Protein AF-A0AAD5VME9-F1 (afdb_monomer)

Structure (mmCIF, N/CA/C/O backbone):
data_AF-A0AAD5VME9-F1
#
_entry.id   AF-A0AAD5VME9-F1
#
loop_
_atom_site.group_PDB
_atom_site.id
_atom_site.type_symbol
_atom_site.label_atom_id
_atom_site.label_alt_id
_atom_site.label_comp_id
_atom_site.label_asym_id
_atom_site.label_entity_id
_atom_site.label_seq_id
_atom_site.pdbx_PDB_ins_code
_atom_site.Cartn_x
_atom_site.Cartn_y
_atom_site.Cartn_z
_atom_site.occupancy
_atom_site.B_iso_or_equiv
_atom_site.auth_seq_id
_atom_site.auth_comp_id
_atom_site.auth_asym_id
_atom_site.auth_atom_id
_atom_site.pdbx_PDB_model_num
ATOM 1 N N . MET A 1 1 ? 24.615 -20.000 -23.754 1.00 46.75 1 MET A N 1
ATOM 2 C CA . MET A 1 1 ? 23.635 -19.760 -22.672 1.00 46.75 1 MET A CA 1
ATOM 3 C C . MET A 1 1 ? 22.395 -18.954 -23.113 1.00 46.75 1 MET A C 1
ATOM 5 O O . MET A 1 1 ? 21.563 -18.681 -22.268 1.00 46.75 1 MET A O 1
ATOM 9 N N . SER A 1 2 ? 22.181 -18.646 -24.407 1.00 51.25 2 SER A N 1
ATOM 10 C CA . SER A 1 2 ? 21.002 -17.877 -24.880 1.00 51.25 2 SER A CA 1
ATOM 11 C C . SER A 1 2 ? 19.703 -18.687 -25.050 1.00 51.25 2 SER A C 1
ATOM 13 O O . SER A 1 2 ? 18.617 -18.125 -24.981 1.00 51.25 2 SER A O 1
ATOM 15 N N . VAL A 1 3 ? 19.796 -20.011 -25.222 1.00 52.59 3 VAL A N 1
ATOM 16 C CA . VAL A 1 3 ? 18.664 -20.877 -25.622 1.00 52.59 3 VAL A CA 1
ATOM 17 C C . VAL A 1 3 ? 17.510 -20.893 -24.605 1.00 52.59 3 VAL A C 1
ATOM 19 O O . VAL A 1 3 ? 16.360 -21.100 -24.980 1.00 52.59 3 VAL A O 1
ATOM 22 N N . ASN A 1 4 ? 17.787 -20.644 -23.321 1.00 60.62 4 ASN A N 1
ATOM 23 C CA . ASN A 1 4 ? 16.765 -20.685 -22.269 1.00 60.62 4 ASN A CA 1
ATOM 24 C C . ASN A 1 4 ? 15.880 -19.415 -22.246 1.00 60.62 4 ASN A C 1
ATOM 26 O O . ASN A 1 4 ? 14.717 -19.474 -21.858 1.00 60.62 4 ASN A O 1
ATOM 30 N N . PHE A 1 5 ? 16.395 -18.276 -22.725 1.00 67.06 5 PHE A N 1
ATOM 31 C CA . PHE A 1 5 ? 15.695 -16.983 -22.684 1.00 67.06 5 PHE A CA 1
ATOM 32 C C . PHE A 1 5 ? 14.798 -16.742 -23.881 1.00 67.06 5 PHE A C 1
ATOM 34 O O . PHE A 1 5 ? 13.662 -16.301 -23.713 1.00 67.06 5 PHE A O 1
ATOM 41 N N . ASP A 1 6 ? 15.268 -17.115 -25.069 1.00 66.50 6 ASP A N 1
ATOM 42 C CA . ASP A 1 6 ? 14.426 -17.117 -26.263 1.00 66.50 6 ASP A CA 1
ATOM 43 C C . ASP A 1 6 ? 13.200 -18.017 -26.034 1.00 66.50 6 ASP A C 1
ATOM 45 O O . ASP A 1 6 ? 12.090 -17.670 -26.431 1.00 66.50 6 ASP A O 1
ATOM 49 N N . CYS A 1 7 ? 13.378 -19.123 -25.295 1.00 71.25 7 CYS A N 1
ATOM 50 C CA . CYS A 1 7 ? 12.287 -19.988 -24.856 1.00 71.25 7 CYS A CA 1
ATOM 51 C C . CYS A 1 7 ? 11.318 -19.267 -23.905 1.00 71.25 7 CYS A C 1
ATOM 53 O O . CYS A 1 7 ? 10.114 -19.331 -24.131 1.00 71.25 7 CYS A O 1
ATOM 55 N N . MET A 1 8 ? 11.798 -18.542 -22.884 1.00 77.19 8 MET A N 1
ATOM 56 C CA . MET A 1 8 ? 10.906 -17.783 -21.994 1.00 77.19 8 MET A CA 1
ATOM 57 C C . MET A 1 8 ? 10.113 -16.705 -22.735 1.00 77.19 8 MET A C 1
ATOM 59 O O . MET A 1 8 ? 8.895 -16.675 -22.595 1.00 77.19 8 MET A O 1
ATOM 63 N N . ASN A 1 9 ? 10.757 -15.869 -23.555 1.00 77.25 9 ASN A N 1
ATOM 64 C CA . ASN A 1 9 ? 10.059 -14.832 -24.326 1.00 77.25 9 ASN A CA 1
ATOM 65 C C . ASN A 1 9 ? 8.998 -15.448 -25.244 1.00 77.25 9 ASN A C 1
ATOM 67 O O . ASN A 1 9 ? 7.857 -14.991 -25.305 1.00 77.25 9 ASN A O 1
ATOM 71 N N . PHE A 1 10 ? 9.349 -16.553 -25.899 1.00 80.44 10 PHE A N 1
ATOM 72 C CA . PHE A 1 10 ? 8.443 -17.292 -26.763 1.00 80.44 10 PHE A CA 1
ATOM 73 C C . PHE A 1 10 ? 7.275 -17.948 -26.015 1.00 80.44 10 PHE A C 1
ATOM 75 O O . PHE A 1 10 ? 6.145 -17.935 -26.506 1.00 80.44 10 PHE A O 1
ATOM 82 N N . VAL A 1 11 ? 7.532 -18.531 -24.842 1.00 83.44 11 VAL A N 1
ATOM 83 C CA . VAL A 1 11 ? 6.505 -19.156 -24.004 1.00 83.44 11 VAL A CA 1
ATOM 84 C C . VAL A 1 11 ? 5.571 -18.084 -23.464 1.00 83.44 11 VAL A C 1
ATOM 86 O O . VAL A 1 11 ? 4.369 -18.189 -23.686 1.00 83.44 11 VAL A O 1
ATOM 89 N N . VAL A 1 12 ? 6.102 -17.034 -22.832 1.00 85.31 12 VAL A N 1
ATOM 90 C CA . VAL A 1 12 ? 5.312 -15.946 -22.237 1.00 85.31 12 VAL A CA 1
ATOM 91 C C . VAL A 1 12 ? 4.417 -15.291 -23.285 1.00 85.31 12 VAL A C 1
ATOM 93 O O . VAL A 1 12 ? 3.226 -15.140 -23.031 1.00 85.31 12 VAL A O 1
ATOM 96 N N . ALA A 1 13 ? 4.924 -15.015 -24.492 1.00 84.88 13 ALA A N 1
ATOM 97 C CA . ALA A 1 13 ? 4.133 -14.431 -25.579 1.00 84.88 13 ALA A CA 1
ATOM 98 C C . ALA A 1 13 ? 2.907 -15.276 -25.989 1.00 84.88 13 ALA A C 1
ATOM 100 O O . ALA A 1 13 ? 1.972 -14.768 -26.610 1.00 84.88 13 ALA A O 1
ATOM 101 N N . ARG A 1 14 ? 2.885 -16.572 -25.652 1.00 89.06 14 ARG A N 1
ATOM 102 C CA . ARG A 1 14 ? 1.770 -17.491 -25.935 1.00 89.06 14 ARG A CA 1
ATOM 103 C C . ARG A 1 14 ? 0.805 -17.659 -24.770 1.00 89.06 14 ARG A C 1
ATOM 105 O O . ARG A 1 14 ? -0.272 -18.220 -24.962 1.00 89.06 14 ARG A O 1
ATOM 112 N N . LEU A 1 15 ? 1.143 -17.164 -23.583 1.00 89.19 15 LEU A N 1
ATOM 113 C CA . LEU A 1 15 ? 0.302 -17.251 -22.393 1.00 89.19 15 LEU A CA 1
ATOM 114 C C . LEU A 1 15 ? -0.758 -16.136 -22.384 1.00 89.19 15 LEU A C 1
ATOM 116 O O . LEU A 1 15 ? -0.840 -15.352 -21.449 1.00 89.19 15 LEU A O 1
ATOM 120 N N . GLN A 1 16 ? -1.609 -16.068 -23.413 1.00 89.19 16 GLN A N 1
ATOM 121 C CA . GLN A 1 16 ? -2.589 -14.977 -23.592 1.00 89.19 16 GLN A CA 1
ATOM 122 C C . GLN A 1 16 ? -3.593 -14.825 -22.434 1.00 89.19 16 GLN A C 1
ATOM 124 O O . GLN A 1 16 ? -4.151 -13.746 -22.231 1.00 89.19 16 GLN A O 1
ATOM 129 N N . ASN A 1 17 ? -3.801 -15.893 -21.661 1.00 92.94 17 ASN A N 1
ATOM 130 C CA . ASN A 1 17 ? -4.707 -15.926 -20.511 1.00 92.94 17 ASN A CA 1
ATOM 131 C C . ASN A 1 17 ? -3.989 -15.717 -19.168 1.00 92.94 17 ASN A C 1
ATOM 133 O O . ASN A 1 17 ? -4.622 -15.854 -18.123 1.00 92.94 17 ASN A O 1
ATOM 137 N N . ILE A 1 18 ? -2.678 -15.440 -19.161 1.00 94.19 18 ILE A N 1
ATOM 138 C CA . ILE A 1 18 ? -1.959 -15.215 -17.907 1.00 94.19 18 ILE A CA 1
ATOM 139 C C . ILE A 1 18 ? -2.430 -13.906 -17.276 1.00 94.19 18 ILE A C 1
ATOM 141 O O . ILE A 1 18 ? -2.379 -12.842 -17.890 1.00 94.19 18 ILE A O 1
ATOM 145 N N . SER A 1 19 ? -2.919 -14.005 -16.044 1.00 94.94 19 SER A N 1
ATOM 146 C CA . SER A 1 19 ? -3.410 -12.860 -15.281 1.00 94.94 19 SER A CA 1
ATOM 147 C C . SER A 1 19 ? -2.419 -12.356 -14.249 1.00 94.94 19 SER A C 1
ATOM 149 O O . SER A 1 19 ? -2.542 -11.220 -13.801 1.00 94.94 19 SER A O 1
ATOM 151 N N . THR A 1 20 ? -1.447 -13.185 -13.880 1.00 96.25 2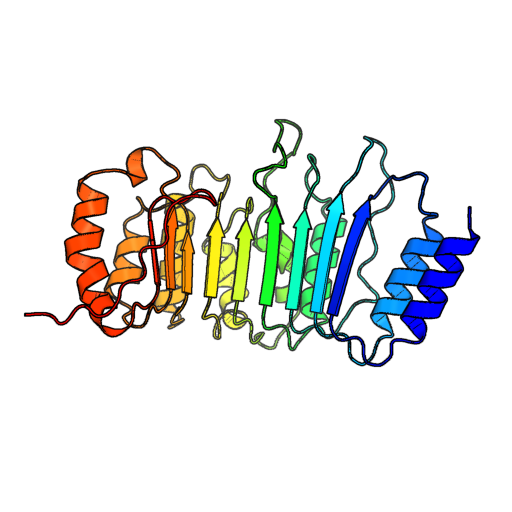0 THR A N 1
ATOM 152 C CA . THR A 1 20 ? -0.513 -12.916 -12.791 1.00 96.25 20 THR A CA 1
ATOM 153 C C . THR A 1 20 ? 0.888 -13.304 -13.220 1.00 96.25 20 THR A C 1
ATOM 155 O O . THR A 1 20 ? 1.115 -14.432 -13.657 1.00 96.25 20 THR A O 1
ATOM 158 N N . ILE A 1 21 ? 1.829 -12.380 -13.061 1.00 94.19 21 ILE A N 1
ATOM 159 C CA . ILE A 1 21 ? 3.255 -12.636 -13.233 1.00 94.19 21 ILE A CA 1
ATOM 160 C C . ILE A 1 21 ? 3.954 -12.349 -11.918 1.00 94.19 21 ILE A C 1
ATOM 162 O O . ILE A 1 21 ? 3.814 -11.264 -11.359 1.00 94.19 21 ILE A O 1
ATOM 166 N N . THR A 1 22 ? 4.742 -13.318 -11.464 1.00 94.25 22 THR A N 1
ATOM 167 C CA . THR A 1 22 ? 5.682 -13.135 -10.364 1.00 94.25 22 THR A CA 1
ATOM 168 C C . THR A 1 22 ? 7.090 -13.273 -10.907 1.00 94.25 22 THR A C 1
ATOM 170 O O . THR A 1 22 ? 7.462 -14.335 -11.408 1.00 94.25 22 THR A O 1
ATOM 173 N N . TRP A 1 23 ? 7.863 -12.195 -10.824 1.00 90.38 23 TRP A N 1
ATOM 174 C CA . TRP A 1 23 ? 9.200 -12.120 -11.385 1.00 90.38 23 TRP A CA 1
ATOM 175 C C . TRP A 1 23 ? 10.221 -11.688 -10.339 1.00 90.38 23 TRP A C 1
ATOM 177 O O . TRP A 1 23 ? 10.183 -10.575 -9.817 1.00 90.38 23 TRP A O 1
ATOM 187 N N . TYR A 1 24 ? 11.164 -12.585 -10.069 1.00 87.50 24 TYR A N 1
ATOM 188 C CA . TYR A 1 24 ? 12.343 -12.321 -9.257 1.00 87.50 24 TYR A CA 1
ATOM 189 C C . TYR A 1 24 ? 13.494 -11.968 -10.198 1.00 87.50 24 TYR A C 1
ATOM 191 O O . TYR A 1 24 ? 14.033 -12.842 -10.879 1.00 87.50 24 TYR A O 1
ATOM 199 N N . HIS A 1 25 ? 13.838 -10.685 -10.279 1.00 83.38 25 HIS A N 1
ATOM 200 C CA . HIS A 1 25 ? 14.864 -10.180 -11.184 1.00 83.38 25 HIS A CA 1
ATOM 201 C C . HIS A 1 25 ? 16.129 -9.762 -10.429 1.00 83.38 25 HIS A C 1
ATOM 203 O O . HIS A 1 25 ? 16.066 -9.129 -9.374 1.00 83.38 25 HIS A O 1
ATOM 209 N N . MET A 1 26 ? 17.287 -10.092 -11.007 1.00 78.81 26 MET A N 1
ATOM 210 C CA . MET A 1 26 ? 18.599 -9.686 -10.511 1.00 78.81 26 MET A CA 1
ATOM 211 C C . MET A 1 26 ? 19.252 -8.719 -11.503 1.00 78.81 26 MET A C 1
ATOM 213 O O . MET A 1 26 ? 19.599 -9.129 -12.609 1.00 78.81 26 MET A O 1
ATOM 217 N N . PHE A 1 27 ? 19.478 -7.465 -11.099 1.00 66.44 27 PHE A N 1
ATOM 218 C CA . PHE A 1 27 ? 19.975 -6.393 -11.979 1.00 66.44 27 PHE A CA 1
ATOM 219 C C . PHE A 1 27 ? 21.369 -6.640 -12.579 1.00 66.44 27 PHE A C 1
ATOM 221 O O . PHE A 1 27 ? 21.767 -5.926 -13.489 1.00 66.44 27 PHE A O 1
ATOM 228 N N . ALA A 1 28 ? 22.145 -7.595 -12.063 1.00 61.09 28 ALA A N 1
ATOM 229 C CA . ALA A 1 28 ? 23.536 -7.802 -12.473 1.00 61.09 28 ALA A CA 1
ATOM 230 C C . ALA A 1 28 ? 23.960 -9.275 -12.517 1.00 61.09 28 ALA A C 1
ATOM 232 O O . ALA A 1 28 ? 25.148 -9.574 -12.413 1.00 61.09 28 ALA A O 1
ATOM 233 N N . SER A 1 29 ? 23.024 -10.220 -12.635 1.00 57.03 29 SER A N 1
ATOM 234 C CA . SER A 1 29 ? 23.452 -11.603 -12.844 1.00 57.03 29 SER A CA 1
ATOM 235 C C . SER A 1 29 ? 24.007 -11.748 -14.260 1.00 57.03 29 SER A C 1
ATOM 237 O O . SER A 1 29 ? 23.337 -11.392 -15.231 1.00 57.03 29 SER A O 1
ATOM 239 N N . TYR A 1 30 ? 25.187 -12.360 -14.379 1.00 57.78 30 TYR A N 1
ATOM 240 C CA . TYR A 1 30 ? 25.761 -12.823 -15.651 1.00 57.78 30 TYR A CA 1
ATOM 241 C C . TYR A 1 30 ? 24.814 -13.748 -16.444 1.00 57.78 30 TYR A C 1
ATOM 243 O O . TYR A 1 30 ? 25.056 -14.035 -17.615 1.00 57.78 30 TYR A O 1
ATOM 251 N N . ASP A 1 31 ? 23.727 -14.180 -15.806 1.00 58.16 31 ASP A N 1
ATOM 252 C CA . ASP A 1 31 ? 22.689 -15.038 -16.350 1.00 58.16 31 ASP A CA 1
ATOM 253 C C . ASP A 1 31 ? 21.726 -14.330 -17.327 1.00 58.16 31 ASP A C 1
ATOM 255 O O . ASP A 1 31 ? 21.081 -15.034 -18.099 1.00 58.16 31 ASP A O 1
ATOM 259 N N . TYR A 1 32 ? 21.631 -12.984 -17.369 1.00 68.25 32 TYR A N 1
ATOM 260 C CA . TYR A 1 32 ? 20.649 -12.269 -18.216 1.00 68.25 32 TYR A CA 1
ATOM 261 C C . TYR A 1 32 ? 21.278 -11.214 -19.149 1.00 68.25 32 TYR A C 1
ATOM 263 O O . TYR A 1 32 ? 21.765 -10.184 -18.680 1.00 68.25 32 TYR A O 1
ATOM 271 N N . PRO A 1 33 ? 21.208 -11.380 -20.485 1.00 76.19 33 PRO A N 1
ATOM 272 C CA . PRO A 1 33 ? 21.514 -10.295 -21.416 1.00 76.19 33 PRO A CA 1
ATOM 273 C C . PRO A 1 33 ? 20.489 -9.150 -21.270 1.00 76.19 33 PRO A C 1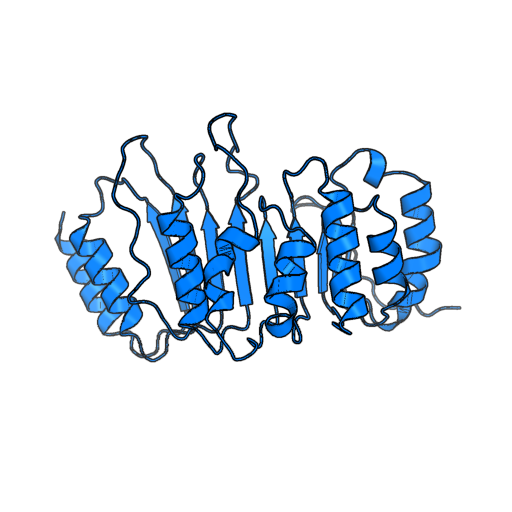
ATOM 275 O O . PRO A 1 33 ? 19.291 -9.434 -21.317 1.00 76.19 33 PRO A O 1
ATOM 278 N N . PRO A 1 34 ? 20.902 -7.867 -21.183 1.00 78.25 34 PRO A N 1
ATOM 279 C CA . PRO A 1 34 ? 19.977 -6.734 -21.023 1.00 78.25 34 PRO A CA 1
ATOM 280 C C . PRO A 1 34 ? 18.851 -6.700 -22.063 1.00 78.25 34 PRO A C 1
ATOM 282 O O . PRO A 1 34 ? 17.689 -6.522 -21.721 1.00 78.25 34 PRO A O 1
ATOM 285 N N . LYS A 1 35 ? 19.173 -7.004 -23.326 1.00 81.50 35 LYS A N 1
ATOM 286 C CA . LYS A 1 35 ? 18.180 -7.076 -24.404 1.00 81.50 35 LYS A CA 1
ATOM 287 C C . LYS A 1 35 ? 17.089 -8.123 -24.145 1.00 81.50 35 LYS A C 1
ATOM 289 O O . LYS A 1 35 ? 15.930 -7.875 -24.435 1.00 81.50 35 LYS A O 1
ATOM 294 N N . SER A 1 36 ? 17.440 -9.282 -23.584 1.00 82.00 36 SER A N 1
ATOM 295 C CA . SER A 1 36 ? 16.457 -10.325 -23.266 1.00 82.00 36 SER A CA 1
ATOM 296 C C . SER A 1 36 ? 15.509 -9.891 -22.149 1.00 82.00 36 SER A C 1
ATOM 298 O O . SER A 1 36 ? 14.343 -10.271 -22.169 1.00 82.00 36 SER A O 1
ATOM 300 N N . VAL A 1 37 ? 16.003 -9.092 -21.198 1.00 84.00 37 VAL A N 1
ATOM 301 C CA . VAL A 1 37 ? 15.194 -8.481 -20.134 1.00 84.00 37 VAL A CA 1
ATOM 302 C C . VAL A 1 37 ? 14.224 -7.466 -20.737 1.00 84.00 37 VAL A C 1
ATOM 304 O O . VAL A 1 37 ? 13.032 -7.532 -20.450 1.00 84.00 37 VAL A O 1
ATOM 307 N N . ASP A 1 38 ? 14.704 -6.591 -21.623 1.00 85.56 38 ASP A N 1
ATOM 308 C CA . ASP A 1 38 ? 13.855 -5.620 -22.320 1.00 85.56 38 ASP A CA 1
ATOM 309 C C . ASP A 1 38 ? 12.776 -6.316 -23.165 1.00 85.56 38 ASP A C 1
ATOM 311 O O . ASP A 1 38 ? 11.598 -5.983 -23.051 1.00 85.56 38 ASP A O 1
ATOM 315 N N . ASP A 1 39 ? 13.145 -7.331 -23.953 1.00 87.38 39 ASP A N 1
ATOM 316 C CA . ASP A 1 39 ? 12.207 -8.115 -24.768 1.00 87.38 39 ASP A CA 1
ATOM 317 C C . ASP A 1 39 ? 11.140 -8.810 -23.894 1.00 87.38 39 ASP A C 1
ATOM 319 O O . ASP A 1 39 ? 9.962 -8.880 -24.267 1.00 87.38 39 ASP A O 1
ATOM 323 N N . LEU A 1 40 ? 11.519 -9.285 -22.703 1.00 88.69 40 LEU A N 1
ATOM 324 C CA . LEU A 1 40 ? 10.595 -9.907 -21.753 1.00 88.69 40 LEU A CA 1
ATOM 325 C C . LEU A 1 40 ? 9.605 -8.888 -21.175 1.00 88.69 40 LEU A C 1
ATOM 327 O O . LEU A 1 40 ? 8.402 -9.143 -21.154 1.00 88.69 40 LEU A O 1
ATOM 331 N N . VAL A 1 41 ? 10.087 -7.713 -20.761 1.00 90.19 41 VAL A N 1
ATOM 332 C CA . VAL A 1 41 ? 9.239 -6.606 -20.288 1.00 90.19 41 VAL A CA 1
ATOM 333 C C . VAL A 1 41 ? 8.269 -6.165 -21.383 1.00 90.19 41 VAL A C 1
ATOM 335 O O . VAL A 1 41 ? 7.082 -5.974 -21.112 1.00 90.19 41 VAL A O 1
ATOM 338 N N . GLN A 1 42 ? 8.746 -6.021 -22.623 1.00 91.44 42 GLN A N 1
ATOM 339 C CA . GLN A 1 42 ? 7.889 -5.705 -23.769 1.00 91.44 42 GLN A CA 1
ATOM 340 C C . GLN A 1 42 ? 6.804 -6.767 -23.935 1.00 91.44 42 GLN A C 1
ATOM 342 O O . GLN A 1 42 ? 5.631 -6.436 -24.088 1.00 91.44 42 GLN A O 1
ATOM 347 N N . THR A 1 43 ? 7.172 -8.044 -23.818 1.00 91.62 43 THR A N 1
ATOM 348 C CA . THR A 1 43 ? 6.215 -9.151 -23.874 1.00 91.62 43 THR A CA 1
ATOM 349 C C . THR A 1 43 ? 5.173 -9.044 -22.761 1.00 91.62 43 THR A C 1
ATOM 351 O O . THR A 1 43 ? 3.991 -9.222 -23.040 1.00 91.62 43 THR A O 1
ATOM 354 N N . PHE A 1 44 ? 5.559 -8.682 -21.531 1.00 92.75 44 PHE A N 1
ATOM 355 C CA . PHE A 1 44 ? 4.603 -8.454 -20.442 1.00 92.75 44 PHE A CA 1
ATOM 356 C C . PHE A 1 44 ? 3.598 -7.348 -20.768 1.00 92.75 44 PHE A C 1
ATOM 358 O O . PHE A 1 44 ? 2.408 -7.511 -20.509 1.00 92.75 44 PHE A O 1
ATOM 365 N N . GLY A 1 45 ? 4.059 -6.259 -21.386 1.00 91.75 45 GLY A N 1
ATOM 366 C CA . GLY A 1 45 ? 3.203 -5.160 -21.838 1.00 91.75 45 GLY A CA 1
ATOM 367 C C . GLY A 1 45 ? 2.180 -5.548 -22.912 1.00 91.75 45 GLY A C 1
ATOM 368 O O . GLY A 1 45 ? 1.155 -4.886 -23.052 1.00 91.75 45 GLY A O 1
ATOM 369 N N . LEU A 1 46 ? 2.429 -6.633 -23.650 1.00 92.31 46 LEU A N 1
ATOM 370 C CA . LEU A 1 46 ? 1.552 -7.129 -24.714 1.00 92.31 46 LEU A CA 1
ATOM 371 C C . LEU A 1 46 ? 0.536 -8.176 -24.235 1.00 92.31 46 LEU A C 1
ATOM 373 O O . LEU A 1 46 ? -0.305 -8.608 -25.025 1.00 92.31 46 LEU A O 1
ATOM 377 N N . LEU A 1 47 ? 0.597 -8.608 -22.971 1.00 93.19 47 LEU A N 1
ATOM 378 C CA . LEU A 1 47 ? -0.302 -9.631 -22.440 1.00 93.19 47 LEU A CA 1
ATOM 379 C C . LEU A 1 47 ? -1.684 -9.037 -22.121 1.00 93.19 47 LEU A C 1
ATOM 381 O O . LEU A 1 47 ? -1.815 -8.273 -21.166 1.00 93.19 47 LEU A O 1
ATOM 385 N N . PRO A 1 48 ? -2.746 -9.420 -22.855 1.00 90.81 48 PRO A N 1
ATOM 386 C CA . PRO A 1 48 ? -4.045 -8.751 -22.757 1.00 90.81 48 PRO A CA 1
ATOM 387 C C . PRO A 1 48 ? -4.781 -9.043 -21.443 1.00 90.81 48 PRO A C 1
ATOM 389 O O . PRO A 1 48 ? -5.637 -8.265 -21.026 1.00 90.81 48 PRO A O 1
ATOM 392 N N . SER A 1 49 ? -4.465 -10.169 -20.800 1.00 93.50 49 SER A N 1
ATOM 393 C CA . SER A 1 49 ? -5.127 -10.622 -19.574 1.00 93.50 49 SER A CA 1
ATOM 394 C C . SER A 1 49 ? -4.346 -10.291 -18.306 1.00 93.50 49 SER A C 1
ATOM 396 O O . SER A 1 49 ? -4.836 -10.598 -17.222 1.00 93.50 49 SER A O 1
ATOM 398 N N . LEU A 1 50 ? -3.155 -9.691 -18.411 1.00 95.19 50 LEU A N 1
ATOM 399 C CA . LEU A 1 50 ? -2.287 -9.460 -17.261 1.00 95.19 50 LEU A CA 1
ATOM 400 C C . LEU A 1 50 ? -2.903 -8.404 -16.332 1.00 95.19 50 LEU A C 1
ATOM 402 O O . LEU A 1 50 ? -3.114 -7.257 -16.714 1.00 95.19 50 LEU A O 1
ATOM 406 N N . ARG A 1 51 ? -3.210 -8.804 -15.095 1.00 96.31 51 ARG A N 1
ATOM 407 C CA . ARG A 1 51 ? -3.849 -7.968 -14.065 1.00 96.31 51 ARG A CA 1
ATOM 408 C C . ARG A 1 51 ? -2.985 -7.781 -12.828 1.00 96.31 51 ARG A C 1
ATOM 410 O O . ARG A 1 51 ? -3.207 -6.827 -12.089 1.00 96.31 51 ARG A O 1
ATOM 417 N N . GLU A 1 52 ? -2.038 -8.673 -12.588 1.00 97.50 52 GLU A N 1
ATOM 418 C CA . GLU A 1 52 ? -1.199 -8.663 -11.399 1.00 97.50 52 GLU A CA 1
ATOM 419 C C . GLU A 1 52 ? 0.270 -8.827 -11.771 1.00 97.50 52 GLU A C 1
ATOM 421 O O . GLU A 1 52 ? 0.650 -9.779 -12.457 1.00 97.50 52 GLU A O 1
ATOM 426 N N . LEU A 1 53 ? 1.088 -7.900 -11.281 1.00 96.06 53 LEU A N 1
ATOM 427 C CA . LEU A 1 53 ? 2.536 -7.961 -11.391 1.00 96.06 53 LEU A CA 1
ATOM 428 C C . LEU A 1 53 ? 3.154 -7.932 -9.993 1.00 96.06 53 LEU A C 1
ATOM 430 O O . LEU A 1 53 ? 3.052 -6.937 -9.275 1.00 96.06 53 LEU A O 1
ATOM 434 N N . ASN A 1 54 ? 3.820 -9.027 -9.647 1.00 96.62 54 ASN A N 1
ATOM 435 C CA . ASN A 1 54 ? 4.638 -9.173 -8.456 1.00 96.62 54 ASN A CA 1
ATOM 436 C C . ASN A 1 54 ? 6.101 -9.135 -8.884 1.00 96.62 54 ASN A C 1
ATOM 438 O O . ASN A 1 54 ? 6.570 -10.023 -9.595 1.00 96.62 54 ASN A O 1
ATOM 442 N N . LEU A 1 55 ? 6.817 -8.100 -8.477 1.00 93.31 55 LEU A N 1
ATOM 443 C CA . LEU A 1 55 ? 8.191 -7.861 -8.873 1.00 93.31 55 LEU A CA 1
ATOM 444 C C . LEU A 1 55 ? 9.078 -7.861 -7.635 1.00 93.31 55 LEU A C 1
ATOM 446 O O . LEU A 1 55 ? 8.833 -7.117 -6.695 1.00 93.31 55 LEU A O 1
ATOM 450 N N . ALA A 1 56 ? 10.122 -8.675 -7.644 1.00 91.19 56 ALA A N 1
ATOM 451 C CA . ALA A 1 56 ? 11.128 -8.699 -6.596 1.00 91.19 56 ALA A CA 1
ATOM 452 C C . ALA A 1 56 ? 12.486 -8.385 -7.219 1.00 91.19 56 ALA A C 1
ATOM 454 O O . ALA A 1 56 ? 12.965 -9.124 -8.080 1.00 91.19 56 ALA A O 1
ATOM 455 N N . LEU A 1 57 ? 13.080 -7.263 -6.820 1.00 87.62 57 LEU A N 1
ATOM 456 C CA . LEU A 1 57 ? 14.274 -6.710 -7.452 1.00 87.62 57 LEU A CA 1
ATOM 457 C C . LEU A 1 57 ? 15.473 -6.817 -6.524 1.00 87.62 57 LEU A C 1
ATOM 459 O O . LEU A 1 57 ? 15.492 -6.214 -5.454 1.00 87.62 57 LEU A O 1
ATOM 463 N N . ASN A 1 58 ? 16.477 -7.569 -6.960 1.00 82.12 58 ASN A N 1
ATOM 464 C CA . ASN A 1 58 ? 17.710 -7.831 -6.227 1.00 82.12 58 ASN A CA 1
ATOM 465 C C . ASN A 1 58 ? 18.936 -7.452 -7.084 1.00 82.12 58 ASN A C 1
ATOM 467 O O . ASN A 1 58 ? 18.841 -7.299 -8.302 1.00 82.12 58 ASN A O 1
ATOM 471 N N . LYS A 1 59 ? 20.118 -7.329 -6.482 1.00 71.12 59 LYS A N 1
ATOM 472 C CA . LYS A 1 59 ? 21.403 -7.245 -7.188 1.00 71.12 59 LYS A CA 1
ATOM 473 C C . LYS A 1 59 ? 22.494 -7.890 -6.343 1.00 71.12 59 LYS A C 1
ATOM 475 O O . LYS A 1 59 ? 22.510 -7.741 -5.129 1.00 71.12 59 LYS A O 1
ATOM 480 N N . LEU A 1 60 ? 23.422 -8.561 -7.019 1.00 56.94 60 LEU A N 1
ATOM 481 C CA . LEU A 1 60 ? 24.571 -9.228 -6.403 1.00 56.94 60 LEU A CA 1
ATOM 482 C C . LEU A 1 60 ? 25.877 -8.413 -6.476 1.00 56.94 60 LEU A C 1
ATOM 484 O O . LEU A 1 60 ? 26.858 -8.822 -5.867 1.00 56.94 60 LEU A O 1
ATOM 488 N N . SER A 1 61 ? 25.933 -7.303 -7.225 1.00 54.06 61 SER A N 1
ATOM 489 C CA . SER A 1 61 ? 27.177 -6.539 -7.436 1.00 54.06 61 SER A CA 1
ATOM 490 C C . SER A 1 61 ? 26.989 -5.023 -7.350 1.00 54.06 61 SER A C 1
ATOM 492 O O . SER A 1 61 ? 25.891 -4.503 -7.541 1.00 54.06 61 SER A O 1
ATOM 494 N N . ASP A 1 62 ? 28.076 -4.293 -7.105 1.00 55.19 62 ASP A N 1
ATOM 495 C CA . ASP A 1 62 ? 28.096 -2.833 -6.930 1.00 55.19 62 ASP A CA 1
ATOM 496 C C . ASP A 1 62 ? 28.038 -2.012 -8.235 1.00 55.19 62 ASP A C 1
ATOM 498 O O . ASP A 1 62 ? 27.900 -0.791 -8.190 1.00 55.19 62 ASP A O 1
ATOM 502 N N . ASP A 1 63 ? 28.067 -2.654 -9.406 1.00 54.34 63 ASP A N 1
ATOM 503 C CA . ASP A 1 63 ? 28.313 -1.986 -10.699 1.00 54.34 63 ASP A CA 1
ATOM 504 C C . ASP A 1 63 ? 27.039 -1.357 -11.315 1.00 54.34 63 ASP A C 1
ATOM 506 O O . ASP A 1 63 ? 25.955 -1.924 -11.157 1.00 54.34 63 ASP A O 1
ATOM 510 N N . PRO A 1 64 ? 27.071 -0.200 -12.001 1.00 47.84 64 PRO A N 1
ATOM 511 C CA . PRO A 1 64 ? 25.876 0.539 -12.391 1.00 47.84 64 PRO A CA 1
ATOM 512 C C . PRO A 1 64 ? 25.218 -0.083 -13.630 1.00 47.84 64 PRO A C 1
ATOM 514 O O . PRO A 1 64 ? 25.280 0.465 -14.726 1.00 47.84 64 PRO A O 1
ATOM 517 N N . VAL A 1 65 ? 24.554 -1.225 -13.468 1.00 53.97 65 VAL A N 1
ATOM 518 C CA . VAL A 1 65 ? 23.725 -1.790 -14.535 1.00 53.97 65 VAL A CA 1
ATOM 519 C C . VAL A 1 65 ? 22.461 -0.939 -14.693 1.00 53.97 65 VAL A C 1
ATOM 521 O O . VAL A 1 65 ? 21.911 -0.408 -13.723 1.00 53.97 65 VAL A O 1
ATOM 524 N N . THR A 1 66 ? 22.071 -0.723 -15.945 1.00 61.16 66 THR A N 1
ATOM 525 C CA . THR A 1 66 ? 20.865 -0.025 -16.405 1.00 61.16 66 THR A CA 1
ATOM 526 C C . THR A 1 66 ? 19.626 -0.414 -15.598 1.00 61.16 66 THR A C 1
ATOM 528 O O . THR A 1 66 ? 19.443 -1.580 -15.257 1.00 61.16 66 THR A O 1
ATOM 531 N N . ASP A 1 67 ? 18.792 0.575 -15.259 1.00 67.69 67 ASP A N 1
ATOM 532 C CA . ASP A 1 67 ? 17.521 0.319 -14.575 1.00 67.69 67 ASP A CA 1
ATOM 533 C C . ASP A 1 67 ? 16.641 -0.581 -15.453 1.00 67.69 67 ASP A C 1
ATOM 535 O O . ASP A 1 67 ? 16.624 -0.446 -16.677 1.00 67.69 67 ASP A O 1
ATOM 539 N N . LEU A 1 68 ? 15.892 -1.480 -14.813 1.00 82.50 68 LEU A N 1
ATOM 540 C CA . LEU A 1 68 ? 14.830 -2.238 -15.466 1.00 82.50 68 LEU A CA 1
ATOM 541 C C . LEU A 1 68 ? 13.786 -1.250 -15.994 1.00 82.50 68 LEU A C 1
ATOM 543 O O . LEU A 1 68 ? 13.236 -0.484 -15.205 1.00 82.50 68 LEU A O 1
ATOM 547 N N . SER A 1 69 ? 13.502 -1.278 -17.297 1.00 87.69 69 SER A N 1
ATOM 548 C CA . SER A 1 69 ? 12.411 -0.485 -17.862 1.00 87.69 69 SER A CA 1
ATOM 549 C C . SER A 1 69 ? 11.060 -1.114 -17.522 1.00 87.69 69 SER A C 1
ATOM 551 O O . SER A 1 69 ? 10.841 -2.291 -17.770 1.00 87.69 69 SER A O 1
ATOM 553 N N . LEU A 1 70 ? 10.137 -0.329 -16.973 1.00 91.19 70 LEU A N 1
ATOM 554 C CA . LEU A 1 70 ? 8.744 -0.692 -16.699 1.00 91.19 70 LEU A CA 1
ATOM 555 C C . LEU A 1 70 ? 7.772 0.020 -17.651 1.00 91.19 70 LEU A C 1
ATOM 557 O O . LEU A 1 70 ? 6.557 -0.081 -17.486 1.00 91.19 70 LEU A O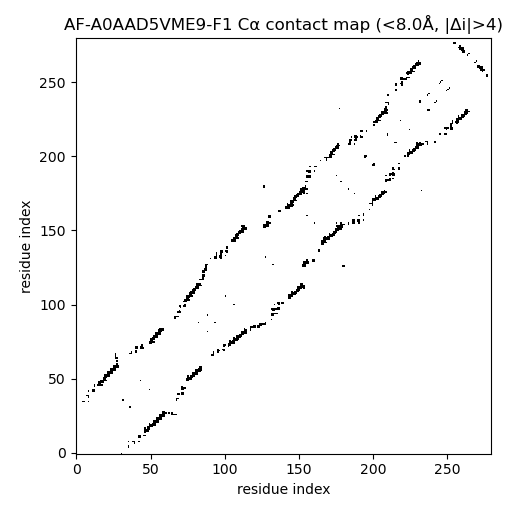 1
ATOM 561 N N . GLU A 1 71 ? 8.272 0.785 -18.625 1.00 91.44 71 GLU A N 1
ATOM 562 C CA . GLU A 1 71 ? 7.434 1.583 -19.532 1.00 91.44 71 GLU A CA 1
ATOM 563 C C . GLU A 1 71 ? 6.389 0.779 -20.326 1.00 91.44 71 GLU A C 1
ATOM 565 O O . GLU A 1 71 ? 5.251 1.248 -20.396 1.00 91.44 71 GLU A O 1
ATOM 570 N N . PRO A 1 72 ? 6.695 -0.419 -20.865 1.00 92.56 72 PRO A N 1
ATOM 571 C CA . PRO A 1 72 ? 5.733 -1.196 -21.662 1.00 92.56 72 PRO A CA 1
ATOM 572 C C . PRO A 1 72 ? 4.545 -1.729 -20.853 1.00 92.56 72 PRO A C 1
ATOM 574 O O . PRO A 1 72 ? 3.498 -2.069 -21.395 1.00 92.56 72 PRO A O 1
ATOM 577 N N . ILE A 1 73 ? 4.719 -1.821 -19.540 1.00 92.31 73 ILE A N 1
ATOM 578 C CA . ILE A 1 73 ? 3.829 -2.489 -18.599 1.00 92.31 73 ILE A CA 1
ATOM 579 C C . ILE A 1 73 ? 2.716 -1.486 -18.196 1.00 92.31 73 ILE A C 1
ATOM 581 O O . ILE A 1 73 ? 2.999 -0.374 -17.731 1.00 92.31 73 ILE A O 1
ATOM 585 N N . SER A 1 74 ? 1.440 -1.851 -18.426 1.00 93.62 74 SER A N 1
ATOM 586 C CA . SER A 1 74 ? 0.232 -1.045 -18.126 1.00 93.62 74 SER A CA 1
ATOM 587 C C . SER A 1 74 ? -1.021 -1.886 -17.777 1.00 93.62 74 SER A C 1
ATOM 589 O O . SER A 1 74 ? -1.037 -3.092 -17.995 1.00 93.62 74 SER A O 1
ATOM 591 N N . ASN A 1 75 ? -2.094 -1.238 -17.293 1.00 92.06 75 ASN A N 1
ATOM 592 C CA . ASN A 1 75 ? -3.439 -1.816 -17.070 1.00 92.06 75 ASN A CA 1
ATOM 593 C C . ASN A 1 75 ? -3.585 -2.904 -15.975 1.00 92.06 75 ASN A C 1
ATOM 595 O O . ASN A 1 75 ? -4.480 -3.757 -16.049 1.00 92.06 75 ASN A O 1
ATOM 599 N N . PHE A 1 76 ? -2.775 -2.853 -14.912 1.00 92.88 76 PHE A N 1
ATOM 600 C CA . PHE A 1 76 ? -2.874 -3.797 -13.784 1.00 92.88 76 PHE A CA 1
ATOM 601 C C . PHE A 1 76 ? -3.898 -3.367 -12.738 1.00 92.88 76 PHE A C 1
ATOM 603 O O . PHE A 1 76 ? -4.159 -2.186 -12.536 1.00 92.88 76 PHE A O 1
ATOM 610 N N . HIS A 1 77 ? -4.435 -4.355 -12.028 1.00 96.94 77 HIS A N 1
ATOM 611 C CA . HIS A 1 77 ? -5.250 -4.182 -10.826 1.00 96.94 77 HIS A CA 1
ATOM 612 C C . HIS A 1 77 ? -4.403 -4.292 -9.554 1.00 96.94 77 HIS A C 1
ATOM 614 O O . HIS A 1 77 ? -4.746 -3.718 -8.520 1.00 96.94 77 HIS A O 1
ATOM 620 N N . VAL A 1 78 ? -3.303 -5.047 -9.615 1.00 97.88 78 VAL A N 1
ATOM 621 C CA . VAL A 1 78 ? -2.411 -5.302 -8.484 1.00 97.88 78 VAL A CA 1
ATOM 622 C C . VAL A 1 78 ? -0.969 -5.114 -8.937 1.00 97.88 78 VAL A C 1
ATOM 624 O O . VAL A 1 78 ? -0.518 -5.757 -9.884 1.00 97.88 78 VAL A O 1
ATOM 627 N N . PHE A 1 79 ? -0.242 -4.247 -8.241 1.00 97.62 79 PHE A N 1
ATOM 628 C CA . PHE A 1 79 ? 1.194 -4.087 -8.413 1.00 97.62 79 PHE A CA 1
ATOM 629 C C . PHE A 1 79 ? 1.887 -4.219 -7.063 1.00 97.62 79 PHE A C 1
ATOM 631 O O . PHE A 1 79 ? 1.621 -3.436 -6.149 1.00 97.62 79 PHE A O 1
ATOM 638 N N . ASN A 1 80 ? 2.777 -5.201 -6.955 1.00 97.62 80 ASN A N 1
ATOM 639 C CA . ASN A 1 80 ? 3.575 -5.437 -5.764 1.00 97.62 80 ASN A CA 1
ATOM 640 C C . ASN A 1 80 ? 5.054 -5.390 -6.125 1.00 97.62 80 ASN A C 1
ATOM 642 O O . ASN A 1 80 ? 5.502 -6.126 -7.003 1.00 97.62 80 ASN A O 1
ATOM 646 N N . LEU A 1 81 ? 5.806 -4.545 -5.428 1.00 95.81 81 LEU A N 1
ATOM 647 C CA . LEU A 1 81 ? 7.246 -4.431 -5.576 1.00 95.81 81 LEU A CA 1
ATOM 648 C C . LEU A 1 81 ? 7.945 -4.726 -4.250 1.00 95.81 81 LEU A C 1
ATOM 650 O O . LEU A 1 81 ? 7.767 -4.005 -3.270 1.00 95.81 81 LEU A O 1
ATOM 654 N N . GLU A 1 82 ? 8.795 -5.744 -4.258 1.00 93.69 82 GLU A N 1
ATOM 655 C CA . GLU A 1 82 ? 9.772 -6.021 -3.214 1.00 93.69 82 GLU A CA 1
ATOM 656 C C . GLU A 1 82 ? 11.154 -5.534 -3.654 1.00 93.69 82 GLU A C 1
ATOM 658 O O . GLU A 1 82 ? 11.729 -5.998 -4.641 1.00 93.69 82 GLU A O 1
ATOM 663 N N . TRP A 1 83 ? 11.702 -4.584 -2.907 1.00 90.88 83 TRP A N 1
ATOM 664 C CA . TRP A 1 83 ? 13.044 -4.066 -3.107 1.00 90.88 83 TRP A CA 1
ATOM 665 C C . TRP A 1 83 ? 14.026 -4.832 -2.215 1.00 90.88 83 TRP A C 1
ATOM 667 O O . TRP A 1 83 ? 14.199 -4.534 -1.032 1.00 90.88 83 TRP A O 1
ATOM 677 N N . LEU A 1 84 ? 14.661 -5.850 -2.792 1.00 86.75 84 LEU A N 1
ATOM 678 C CA . LEU A 1 84 ? 15.584 -6.779 -2.131 1.00 86.75 84 LEU A CA 1
ATOM 679 C C . LEU A 1 84 ? 17.041 -6.304 -2.212 1.00 86.75 84 LEU A C 1
ATOM 681 O O . LEU A 1 84 ? 17.958 -7.116 -2.280 1.00 86.75 84 LEU A O 1
ATOM 685 N N . HIS A 1 85 ? 17.258 -4.991 -2.265 1.00 79.81 85 HIS A N 1
ATOM 686 C CA . HIS A 1 85 ? 18.563 -4.402 -2.533 1.00 79.81 85 HIS A CA 1
ATOM 687 C C . HIS A 1 85 ? 19.007 -3.460 -1.411 1.00 79.81 85 HIS A C 1
ATOM 689 O O . HIS A 1 85 ? 18.210 -2.671 -0.904 1.00 79.81 85 HIS A O 1
ATOM 695 N N . THR A 1 86 ? 20.296 -3.509 -1.064 1.00 78.00 86 THR A N 1
ATOM 696 C CA . THR A 1 86 ? 20.904 -2.746 0.045 1.00 78.00 86 THR A CA 1
ATOM 697 C C . THR A 1 86 ? 21.151 -1.274 -0.273 1.00 78.00 86 THR A C 1
ATOM 699 O O . THR A 1 86 ? 21.409 -0.482 0.624 1.00 78.00 86 THR A O 1
ATOM 702 N N . ARG A 1 87 ? 21.036 -0.874 -1.543 1.00 80.31 87 ARG A N 1
ATOM 703 C CA . ARG A 1 87 ? 20.997 0.539 -1.960 1.00 80.31 87 ARG A CA 1
ATOM 704 C C . ARG A 1 87 ? 19.599 0.975 -2.340 1.00 80.31 87 ARG A C 1
ATOM 706 O O . ARG A 1 87 ? 18.853 0.202 -2.946 1.00 80.31 87 ARG A O 1
ATOM 713 N N . ARG A 1 88 ? 19.306 2.246 -2.094 1.00 86.56 88 ARG A N 1
ATOM 714 C CA . ARG A 1 88 ? 18.076 2.923 -2.496 1.00 86.56 88 ARG A CA 1
ATOM 715 C C . ARG A 1 88 ? 17.794 2.810 -4.001 1.00 86.56 88 ARG A C 1
ATOM 717 O O . ARG A 1 88 ? 18.719 2.942 -4.809 1.00 86.56 88 ARG A O 1
ATOM 724 N N . PRO A 1 89 ? 16.517 2.660 -4.402 1.00 87.81 89 PRO A N 1
ATOM 725 C CA . PRO A 1 89 ? 16.123 2.801 -5.797 1.00 87.81 89 PRO A CA 1
ATOM 726 C C . PRO A 1 89 ? 16.547 4.160 -6.365 1.00 87.81 89 PRO A C 1
ATOM 728 O O . PRO A 1 89 ? 16.360 5.213 -5.743 1.00 87.81 89 PRO A O 1
ATOM 731 N N . ARG A 1 90 ? 17.100 4.157 -7.581 1.00 87.44 90 ARG A N 1
ATOM 732 C CA . ARG A 1 90 ? 17.449 5.403 -8.274 1.00 87.44 90 ARG A CA 1
ATOM 733 C C . ARG A 1 90 ? 16.189 6.240 -8.544 1.00 87.44 90 ARG A C 1
ATOM 735 O O . ARG A 1 90 ? 15.126 5.665 -8.783 1.00 87.44 90 ARG A O 1
ATOM 742 N N . PRO A 1 91 ? 16.294 7.583 -8.602 1.00 90.38 91 PRO A N 1
ATOM 743 C CA . PRO A 1 91 ? 15.152 8.446 -8.914 1.00 90.38 91 PRO A CA 1
ATOM 744 C C . PRO A 1 91 ? 14.429 8.069 -10.213 1.00 90.38 91 PRO A C 1
ATOM 746 O O . PRO A 1 91 ? 13.207 8.148 -10.287 1.00 90.38 91 PRO A O 1
ATOM 749 N N . HIS A 1 92 ? 15.170 7.607 -11.227 1.00 89.31 92 HIS A N 1
ATOM 750 C CA . HIS A 1 92 ? 14.571 7.141 -12.473 1.00 89.31 92 HIS A CA 1
ATOM 751 C C . HIS A 1 92 ? 13.662 5.922 -12.263 1.00 89.31 92 HIS A C 1
ATOM 753 O O . HIS A 1 92 ? 12.540 5.925 -12.764 1.00 89.31 92 HIS A O 1
ATOM 759 N N . MET A 1 93 ? 14.098 4.932 -11.481 1.00 89.88 93 MET A N 1
ATOM 760 C CA . MET A 1 93 ? 13.288 3.761 -11.140 1.00 89.88 93 MET A CA 1
ATOM 761 C C . MET A 1 93 ? 12.024 4.144 -10.355 1.00 89.88 93 MET A C 1
ATOM 763 O O . MET A 1 93 ? 10.932 3.694 -10.694 1.00 89.88 93 MET A O 1
ATOM 767 N N . LEU A 1 94 ? 12.139 5.039 -9.365 1.00 93.00 94 LEU A N 1
ATOM 768 C CA . LEU A 1 94 ? 10.977 5.563 -8.628 1.00 93.00 94 LEU A CA 1
ATOM 769 C C . LEU A 1 94 ? 9.975 6.244 -9.571 1.00 93.00 94 LEU A C 1
ATOM 771 O O . LEU A 1 94 ? 8.778 5.970 -9.508 1.00 93.00 94 LEU A O 1
ATOM 775 N N . LEU A 1 95 ? 10.464 7.054 -10.515 1.00 93.62 95 LEU A N 1
ATOM 776 C CA . LEU A 1 95 ? 9.620 7.679 -11.530 1.00 93.62 95 LEU A CA 1
ATOM 777 C C . LEU A 1 95 ? 8.949 6.645 -12.445 1.00 93.62 95 LEU A C 1
ATOM 779 O O . LEU A 1 95 ? 7.787 6.820 -12.809 1.00 93.62 95 LEU A O 1
ATOM 783 N N . GLN A 1 96 ? 9.648 5.575 -12.833 1.00 93.31 96 GLN A N 1
ATOM 784 C CA . GLN A 1 96 ? 9.058 4.519 -13.654 1.00 93.31 96 GLN A CA 1
ATOM 785 C C . GLN A 1 96 ? 7.936 3.774 -12.923 1.00 93.31 96 GLN A C 1
ATOM 787 O O . GLN A 1 96 ? 6.878 3.561 -13.519 1.00 93.31 96 GLN A O 1
ATOM 792 N N . ILE A 1 97 ? 8.137 3.442 -11.643 1.00 94.75 97 ILE A N 1
ATOM 793 C CA . ILE A 1 97 ? 7.104 2.866 -10.767 1.00 94.75 97 ILE A CA 1
ATOM 794 C C . ILE A 1 97 ? 5.903 3.808 -10.696 1.00 94.75 97 ILE A C 1
ATOM 796 O O . ILE A 1 97 ? 4.764 3.393 -10.897 1.00 94.75 97 ILE A O 1
ATOM 800 N N . SER A 1 98 ? 6.164 5.098 -10.503 1.00 95.12 98 SER A N 1
ATOM 801 C CA . SER A 1 98 ? 5.119 6.109 -10.443 1.00 95.12 98 SER A CA 1
ATOM 802 C C . SER A 1 98 ? 4.290 6.176 -11.726 1.00 95.12 98 SER A C 1
ATOM 804 O O . SER A 1 98 ? 3.061 6.122 -11.692 1.00 95.12 98 SER A O 1
ATOM 806 N N . LYS A 1 99 ? 4.959 6.221 -12.885 1.00 94.88 99 LYS A N 1
ATOM 807 C CA . LYS A 1 99 ? 4.295 6.228 -14.194 1.00 94.88 99 LYS A CA 1
ATOM 808 C C . LYS A 1 99 ? 3.572 4.908 -14.497 1.00 94.88 99 LYS A C 1
ATOM 810 O O . LYS A 1 99 ? 2.604 4.911 -15.247 1.00 94.88 99 LYS A O 1
ATOM 815 N N . LEU A 1 100 ? 4.019 3.773 -13.958 1.00 93.94 100 LEU A N 1
ATOM 816 C CA . LEU A 1 100 ? 3.296 2.504 -14.102 1.00 93.94 100 LEU A CA 1
ATOM 817 C C . LEU A 1 100 ? 1.918 2.592 -13.442 1.00 93.94 100 LEU A C 1
ATOM 819 O O . LEU A 1 100 ? 0.925 2.165 -14.037 1.00 93.94 100 LEU A O 1
ATOM 823 N N . THR A 1 101 ? 1.844 3.211 -12.264 1.00 92.94 101 THR A N 1
ATOM 824 C CA . THR A 1 101 ? 0.578 3.464 -11.569 1.00 92.94 101 THR A CA 1
ATOM 825 C C . THR A 1 101 ? -0.338 4.370 -12.396 1.00 92.94 101 THR A C 1
ATOM 827 O O . THR A 1 101 ? -1.528 4.093 -12.507 1.00 92.94 101 THR A O 1
ATOM 830 N N . THR A 1 102 ? 0.195 5.408 -13.055 1.00 93.56 102 THR A N 1
ATOM 831 C CA . THR A 1 102 ? -0.625 6.291 -13.912 1.00 93.56 102 THR A CA 1
ATOM 832 C C . THR A 1 102 ? -1.129 5.607 -15.182 1.00 93.56 102 THR A C 1
ATOM 834 O O . THR A 1 102 ? -2.218 5.925 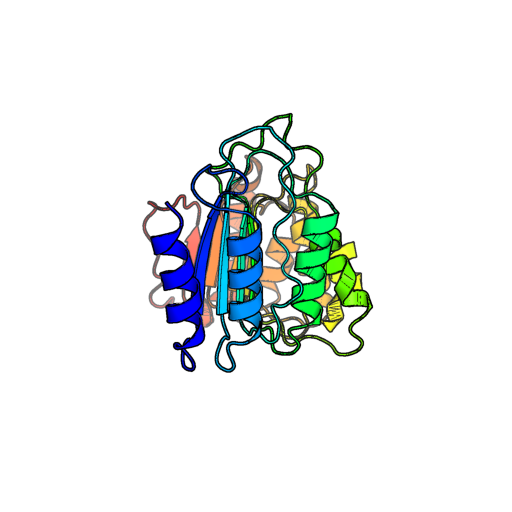-15.656 1.00 93.56 102 THR A O 1
ATOM 837 N N . ARG A 1 103 ? -0.381 4.632 -15.713 1.00 94.50 103 ARG A N 1
ATOM 838 C CA . ARG A 1 103 ? -0.799 3.773 -16.836 1.00 94.50 103 ARG A CA 1
ATOM 839 C C . ARG A 1 103 ? -1.748 2.639 -16.428 1.00 94.50 103 ARG A C 1
ATOM 841 O O . ARG A 1 103 ? -2.103 1.816 -17.269 1.00 94.50 103 ARG A O 1
ATOM 848 N N . SER A 1 104 ? -2.135 2.560 -15.157 1.00 94.38 104 SER A N 1
ATOM 849 C CA . SER A 1 104 ? -2.977 1.489 -14.615 1.00 94.38 104 SER A CA 1
ATOM 850 C C . SER A 1 104 ? -4.200 2.090 -13.912 1.00 94.38 104 SER A C 1
ATOM 852 O O . SER A 1 104 ? -4.257 2.102 -12.685 1.00 94.38 104 SER A O 1
ATOM 854 N N . PRO A 1 105 ? -5.180 2.630 -14.665 1.00 91.56 105 PRO A N 1
ATOM 855 C CA . PRO A 1 105 ? -6.319 3.349 -14.083 1.00 91.56 105 PRO A CA 1
ATOM 856 C C . PRO A 1 105 ? -7.198 2.475 -13.174 1.00 91.56 105 PRO A C 1
ATOM 858 O O . PRO A 1 105 ? -7.781 2.986 -12.219 1.00 91.56 105 PRO A O 1
ATOM 861 N N . ASP A 1 106 ? -7.235 1.164 -13.428 1.00 93.88 106 ASP A N 1
ATOM 862 C CA . ASP A 1 106 ? -7.996 0.176 -12.652 1.00 93.88 106 ASP A CA 1
ATOM 863 C C . ASP A 1 106 ? -7.200 -0.409 -11.467 1.00 93.88 106 ASP A C 1
ATOM 865 O O . ASP A 1 106 ? -7.578 -1.442 -10.909 1.00 93.88 106 ASP A O 1
ATOM 869 N N . ILE A 1 107 ? -6.073 0.202 -11.080 1.00 95.88 107 ILE A N 1
ATOM 870 C CA . ILE A 1 107 ? -5.269 -0.299 -9.964 1.00 95.88 107 ILE A CA 1
ATOM 871 C C . ILE A 1 107 ? -6.048 -0.220 -8.643 1.00 95.88 107 ILE A C 1
ATOM 873 O O . ILE A 1 107 ? -6.445 0.848 -8.174 1.00 95.88 107 ILE A O 1
ATOM 877 N N . GLU A 1 108 ? -6.232 -1.375 -8.008 1.00 97.50 108 GLU A N 1
ATOM 878 C CA . GLU A 1 108 ? -6.880 -1.499 -6.704 1.00 97.50 108 GLU A CA 1
ATOM 879 C C . GLU A 1 108 ? -5.871 -1.714 -5.575 1.00 97.50 108 GLU A C 1
ATOM 881 O O . GLU A 1 108 ? -6.151 -1.358 -4.427 1.00 97.50 108 GLU A O 1
ATOM 886 N N . ARG A 1 109 ? -4.715 -2.324 -5.863 1.00 98.31 109 ARG A N 1
ATOM 887 C CA . ARG A 1 109 ? -3.692 -2.624 -4.855 1.00 98.31 109 ARG A CA 1
ATOM 888 C C . ARG A 1 109 ? -2.314 -2.194 -5.320 1.00 98.31 109 ARG A C 1
ATOM 890 O O . ARG A 1 109 ? -1.866 -2.589 -6.394 1.00 98.31 109 ARG A O 1
ATOM 897 N N . PHE A 1 110 ? -1.647 -1.437 -4.462 1.00 98.00 110 PHE A N 1
ATOM 898 C CA . PHE A 1 110 ? -0.277 -0.997 -4.652 1.00 98.00 110 PHE A CA 1
ATOM 899 C C . PHE A 1 110 ? 0.545 -1.377 -3.422 1.00 98.00 110 PHE A C 1
ATOM 901 O O . PHE A 1 110 ? 0.153 -1.054 -2.296 1.00 98.00 110 PHE A O 1
ATOM 908 N N . SER A 1 111 ? 1.678 -2.041 -3.641 1.00 98.06 111 SER A N 1
ATOM 909 C CA . SER A 1 111 ? 2.625 -2.404 -2.592 1.00 98.06 111 SER A CA 1
ATOM 910 C C . SER A 1 111 ? 4.052 -2.033 -2.986 1.00 98.06 111 SER A C 1
ATOM 912 O O . SER A 1 111 ? 4.509 -2.387 -4.073 1.00 98.06 111 SER A O 1
ATOM 914 N N . PHE A 1 112 ? 4.759 -1.342 -2.092 1.00 96.88 112 PHE A N 1
ATOM 915 C CA . PHE A 1 112 ? 6.198 -1.098 -2.189 1.00 96.88 112 PHE A CA 1
ATOM 916 C C . PHE A 1 112 ? 6.8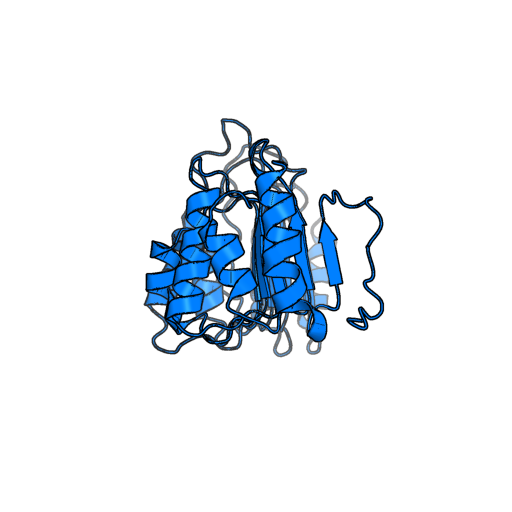58 -1.463 -0.860 1.00 96.88 112 PHE A C 1
ATOM 918 O O . PHE A 1 112 ? 6.662 -0.793 0.157 1.00 96.88 112 PHE A O 1
ATOM 925 N N . VAL A 1 113 ? 7.654 -2.524 -0.855 1.00 94.00 113 VAL A N 1
ATOM 926 C CA . VAL A 1 113 ? 8.191 -3.124 0.365 1.00 94.00 113 VAL A CA 1
ATOM 927 C C . VAL A 1 113 ? 9.702 -3.255 0.266 1.00 94.00 113 VAL A C 1
ATOM 929 O O . VAL A 1 113 ? 10.212 -3.891 -0.647 1.00 94.00 113 VAL A O 1
ATOM 932 N N . ILE A 1 114 ? 10.417 -2.715 1.250 1.00 90.19 114 ILE A N 1
ATOM 933 C CA . ILE A 1 114 ? 11.813 -3.067 1.538 1.00 90.19 114 ILE A CA 1
ATOM 934 C C . ILE A 1 114 ? 11.780 -4.070 2.702 1.00 90.19 114 ILE A C 1
ATOM 936 O O . ILE A 1 114 ? 11.424 -3.658 3.813 1.00 90.19 114 ILE A O 1
ATOM 940 N N . PRO A 1 115 ? 12.049 -5.374 2.489 1.00 83.94 115 PRO A N 1
ATOM 941 C CA . PRO A 1 115 ? 11.906 -6.388 3.542 1.00 83.94 115 PRO A CA 1
ATOM 942 C C . PRO A 1 115 ? 12.870 -6.220 4.720 1.00 83.94 115 PRO A C 1
ATOM 944 O O . PRO A 1 115 ? 13.964 -5.694 4.559 1.00 83.94 115 PRO A O 1
ATOM 947 N N . ASP A 1 116 ? 12.492 -6.745 5.895 1.00 72.38 116 ASP A N 1
ATOM 948 C CA . ASP A 1 116 ? 13.324 -6.770 7.115 1.00 72.38 116 ASP A CA 1
ATOM 949 C C . ASP A 1 116 ? 14.702 -7.402 6.889 1.00 72.38 116 ASP A C 1
ATOM 951 O O . ASP A 1 116 ? 15.680 -6.996 7.507 1.00 72.38 116 ASP A O 1
ATOM 955 N N . ALA A 1 117 ? 14.760 -8.421 6.028 1.00 66.19 117 ALA A N 1
ATOM 956 C CA . ALA A 1 117 ? 15.979 -9.166 5.740 1.00 66.19 117 ALA A CA 1
ATOM 957 C C . ALA A 1 117 ? 16.992 -8.366 4.907 1.00 66.19 117 ALA A C 1
ATOM 959 O O . ALA A 1 117 ? 18.143 -8.783 4.803 1.00 66.19 117 ALA A O 1
ATOM 960 N N . THR A 1 118 ? 16.577 -7.244 4.312 1.00 64.81 118 THR A N 1
ATOM 961 C CA . THR A 1 118 ? 17.465 -6.360 3.562 1.00 64.81 118 THR A CA 1
ATOM 962 C C . THR A 1 118 ? 18.098 -5.376 4.547 1.00 64.81 118 THR A C 1
ATOM 964 O O . THR A 1 118 ? 17.388 -4.497 5.045 1.00 64.81 118 THR A O 1
ATOM 967 N N . PRO A 1 119 ? 19.403 -5.484 4.857 1.00 61.44 119 PRO A N 1
ATOM 968 C CA . PRO A 1 119 ? 20.055 -4.508 5.714 1.00 61.44 119 PRO A CA 1
ATOM 969 C C . PRO A 1 119 ? 20.011 -3.149 5.008 1.00 61.44 119 PRO A C 1
ATOM 971 O O . PRO A 1 119 ? 20.574 -2.967 3.929 1.00 61.44 119 PRO A O 1
ATOM 974 N N . ILE A 1 120 ? 19.287 -2.199 5.600 1.00 62.69 120 ILE A N 1
ATOM 975 C CA . ILE A 1 120 ? 19.382 -0.787 5.230 1.00 62.69 120 ILE A CA 1
ATOM 976 C C . ILE A 1 120 ? 20.688 -0.310 5.866 1.00 62.69 120 ILE A C 1
ATOM 978 O O . ILE A 1 120 ? 20.710 0.130 7.013 1.00 62.69 120 ILE A O 1
ATOM 982 N N . GLU A 1 121 ? 21.790 -0.545 5.161 1.00 57.12 121 GLU A N 1
ATOM 983 C CA . GLU A 1 121 ? 23.127 -0.118 5.574 1.00 57.12 121 GLU A CA 1
ATOM 984 C C . GLU A 1 121 ? 23.201 1.419 5.614 1.00 57.12 121 GLU A C 1
ATOM 986 O O . GLU A 1 121 ? 22.356 2.102 5.026 1.00 57.12 121 GLU A O 1
ATOM 991 N N . GLU A 1 122 ? 24.220 1.983 6.275 1.00 57.00 122 GLU A N 1
ATOM 992 C CA . GLU A 1 122 ? 24.485 3.437 6.239 1.00 57.00 122 GLU A CA 1
ATOM 993 C C . GLU A 1 122 ? 24.549 3.968 4.792 1.00 57.00 122 GLU A C 1
ATOM 995 O O . GLU A 1 122 ? 24.124 5.091 4.512 1.00 57.00 122 GLU A O 1
ATOM 1000 N N . ASP A 1 123 ? 24.963 3.111 3.856 1.00 60.69 123 ASP A N 1
ATOM 1001 C CA . ASP A 1 123 ? 25.094 3.399 2.430 1.00 60.69 123 ASP A CA 1
ATOM 1002 C C . ASP A 1 123 ? 23.803 3.204 1.611 1.00 60.69 123 ASP A C 1
ATOM 1004 O O . ASP A 1 123 ? 23.817 3.412 0.391 1.00 60.69 123 ASP A O 1
ATOM 1008 N N . PHE A 1 124 ? 22.660 2.854 2.228 1.00 74.00 124 PHE A N 1
ATOM 1009 C CA . PHE A 1 124 ? 21.384 2.791 1.497 1.00 74.00 124 PHE A CA 1
ATOM 1010 C C . PHE A 1 124 ? 21.080 4.145 0.845 1.00 74.00 124 PHE A C 1
ATOM 1012 O O . PHE A 1 124 ? 20.564 4.195 -0.271 1.00 74.00 124 PHE A O 1
ATOM 1019 N N . GLY A 1 125 ? 21.469 5.239 1.503 1.00 78.31 125 GLY A N 1
ATOM 1020 C CA . GLY A 1 125 ? 21.164 6.607 1.110 1.00 78.31 125 GLY A CA 1
ATOM 1021 C C . GLY A 1 125 ? 19.894 7.128 1.792 1.00 78.31 125 GLY A C 1
ATOM 1022 O O . GLY A 1 125 ? 19.387 6.512 2.732 1.00 78.31 125 GLY A O 1
ATOM 1023 N N . PRO A 1 126 ? 19.357 8.281 1.352 1.00 86.19 126 PRO A N 1
ATOM 1024 C CA . PRO A 1 126 ? 18.177 8.865 1.977 1.00 86.19 126 PRO A CA 1
ATOM 1025 C C . PRO A 1 126 ? 16.968 7.939 1.836 1.00 86.19 126 PRO A C 1
ATOM 1027 O O . PRO A 1 126 ? 16.777 7.286 0.808 1.00 86.19 126 PRO A O 1
ATOM 1030 N N . SER A 1 127 ? 16.120 7.911 2.860 1.00 89.12 127 SER A N 1
ATOM 1031 C CA . SER A 1 127 ? 14.907 7.095 2.845 1.00 89.12 127 SER A CA 1
ATOM 1032 C C . SER A 1 127 ? 14.001 7.447 1.662 1.00 89.12 127 SER A C 1
ATOM 1034 O O . SER A 1 127 ? 13.938 8.597 1.226 1.00 89.12 127 SER A O 1
ATOM 1036 N N . VAL A 1 128 ? 13.309 6.442 1.129 1.00 92.69 128 VAL A N 1
ATOM 1037 C CA . VAL A 1 128 ? 12.312 6.636 0.069 1.00 92.69 128 VAL A CA 1
ATOM 1038 C C . VAL A 1 128 ? 11.033 7.178 0.697 1.00 92.69 128 VAL A C 1
ATOM 1040 O O . VAL A 1 128 ? 10.607 6.696 1.747 1.00 92.69 128 VAL A O 1
ATOM 1043 N N . THR A 1 129 ? 10.411 8.162 0.056 1.00 95.56 129 THR A N 1
ATOM 1044 C CA . THR A 1 129 ? 9.125 8.728 0.491 1.00 95.56 129 THR A CA 1
ATOM 1045 C C . THR A 1 129 ? 7.967 8.244 -0.383 1.00 95.56 129 THR A C 1
ATOM 1047 O O . THR A 1 129 ? 8.157 7.888 -1.550 1.00 95.56 129 THR A O 1
ATOM 1050 N N . LEU A 1 130 ? 6.742 8.257 0.155 1.00 95.69 130 LEU A N 1
ATOM 1051 C CA . LEU A 1 130 ? 5.541 7.981 -0.641 1.00 95.69 130 LEU A CA 1
ATOM 1052 C C . LEU A 1 130 ? 5.394 8.984 -1.794 1.00 95.69 130 LEU A C 1
ATOM 1054 O O . LEU A 1 130 ? 5.039 8.582 -2.903 1.00 95.69 130 LEU A O 1
ATOM 1058 N N . GLY A 1 131 ? 5.701 10.263 -1.544 1.00 95.25 131 GLY A N 1
ATOM 1059 C CA . GLY A 1 131 ? 5.675 11.314 -2.559 1.00 95.25 131 GLY A CA 1
ATOM 1060 C C . GLY A 1 131 ? 6.558 11.001 -3.766 1.00 95.25 131 GLY A C 1
ATOM 1061 O O . GLY A 1 131 ? 6.135 11.209 -4.896 1.00 95.25 131 GLY A O 1
ATOM 1062 N N . GLU A 1 132 ? 7.741 10.416 -3.567 1.00 95.12 132 GLU A N 1
ATOM 1063 C CA . GLU A 1 132 ? 8.609 10.010 -4.681 1.00 95.12 132 GLU A CA 1
ATOM 1064 C C . GLU A 1 132 ? 8.063 8.817 -5.467 1.00 95.12 132 GLU A C 1
ATOM 1066 O O . GLU A 1 132 ? 8.131 8.800 -6.696 1.00 95.12 132 GLU A O 1
ATOM 1071 N N . ILE A 1 133 ? 7.509 7.823 -4.770 1.00 95.31 133 ILE A N 1
ATOM 1072 C CA . ILE A 1 133 ? 6.934 6.628 -5.403 1.00 95.31 133 ILE A CA 1
ATOM 1073 C C . ILE A 1 133 ? 5.700 7.002 -6.237 1.00 95.31 133 ILE A C 1
ATOM 1075 O O . ILE A 1 133 ? 5.440 6.409 -7.284 1.00 95.31 133 ILE A O 1
ATOM 1079 N N . LEU A 1 134 ? 4.939 8.008 -5.806 1.00 94.00 134 LEU A N 1
ATOM 1080 C CA . LEU A 1 134 ? 3.664 8.405 -6.406 1.00 94.00 134 LEU A CA 1
ATOM 1081 C C . LEU A 1 134 ? 3.695 9.790 -7.076 1.00 94.00 134 LEU A C 1
ATOM 1083 O O . LEU A 1 134 ? 2.643 10.323 -7.412 1.00 94.00 134 LEU A O 1
ATOM 1087 N N . VAL A 1 135 ? 4.884 10.335 -7.349 1.00 94.94 135 VAL A N 1
ATOM 1088 C CA . VAL A 1 135 ? 5.089 11.677 -7.927 1.00 94.94 135 VAL A CA 1
ATOM 1089 C C . VAL A 1 135 ? 4.318 11.934 -9.231 1.00 94.94 135 VAL A C 1
ATOM 1091 O O . VAL A 1 135 ? 3.907 13.054 -9.514 1.00 94.94 135 VAL A O 1
ATOM 1094 N N . ALA A 1 136 ? 4.096 10.907 -10.050 1.00 93.94 136 ALA A N 1
ATOM 1095 C CA . ALA A 1 136 ? 3.390 11.030 -11.320 1.00 93.94 136 ALA A CA 1
ATOM 1096 C C . ALA A 1 136 ? 1.858 11.061 -11.163 1.00 93.94 136 ALA A C 1
ATOM 1098 O O . ALA A 1 136 ? 1.170 11.415 -12.121 1.00 93.94 136 ALA A O 1
ATOM 1099 N N . LEU A 1 137 ? 1.302 10.728 -9.988 1.00 91.69 137 LEU A N 1
ATOM 1100 C CA . LEU A 1 137 ? -0.151 10.735 -9.765 1.00 91.69 137 LEU A CA 1
ATOM 1101 C C . LEU A 1 137 ? -0.774 12.129 -9.902 1.00 91.69 137 LEU A C 1
ATOM 1103 O O . LEU A 1 137 ? -1.946 12.243 -10.268 1.00 91.69 137 LEU A O 1
ATOM 1107 N N . ASP A 1 138 ? 0.013 13.190 -9.722 1.00 87.06 138 ASP A N 1
ATOM 1108 C CA . ASP A 1 138 ? -0.422 14.567 -9.973 1.00 87.06 138 ASP A CA 1
ATOM 1109 C C . ASP A 1 138 ? -0.915 14.790 -11.409 1.00 87.06 138 ASP A C 1
ATOM 1111 O O . ASP A 1 138 ? -1.756 15.654 -11.653 1.00 87.06 138 ASP A O 1
ATOM 1115 N N . GLN A 1 139 ? -0.441 13.975 -12.354 1.00 87.06 139 GLN A N 1
ATOM 1116 C CA . GLN A 1 139 ? -0.811 14.038 -13.767 1.00 87.06 139 GLN A CA 1
ATOM 1117 C C . GLN A 1 139 ? -2.108 13.279 -14.076 1.00 87.06 139 GLN A C 1
ATOM 1119 O O . GLN A 1 139 ? -2.617 13.382 -15.191 1.00 87.06 139 GLN A O 1
ATOM 1124 N N . VAL A 1 140 ? -2.647 12.515 -13.120 1.00 88.00 140 VAL A N 1
ATOM 1125 C CA . VAL A 1 140 ? -3.881 11.743 -13.289 1.00 88.00 140 VAL A CA 1
ATOM 1126 C C . VAL A 1 140 ? -5.055 12.570 -12.750 1.00 88.00 140 VAL A C 1
ATOM 1128 O O . VAL A 1 140 ? -5.207 12.708 -11.530 1.00 88.00 140 VAL A O 1
ATOM 1131 N N . PRO A 1 141 ? -5.902 13.141 -13.630 1.00 81.06 141 PRO A N 1
ATOM 1132 C CA . PRO A 1 141 ? -6.987 14.021 -13.201 1.00 81.06 141 PRO A CA 1
ATOM 1133 C C . PRO A 1 141 ? -8.105 13.253 -12.487 1.00 81.06 141 PRO A C 1
ATOM 1135 O O . PRO A 1 141 ? -8.742 13.780 -11.574 1.00 81.06 141 PRO A O 1
ATOM 1138 N N . SER A 1 142 ? -8.343 11.999 -12.877 1.00 86.75 142 SER A N 1
ATOM 1139 C CA . SER A 1 142 ? -9.290 11.114 -12.206 1.00 86.75 142 SER A CA 1
ATOM 1140 C C . SER A 1 142 ? -8.693 10.547 -10.918 1.00 86.75 142 SER A C 1
ATOM 1142 O O . SER A 1 142 ? -7.528 10.155 -10.863 1.00 86.75 142 SER A O 1
ATOM 1144 N N . GLY A 1 143 ? -9.506 10.468 -9.864 1.00 88.50 143 GLY A N 1
ATOM 1145 C CA . GLY A 1 143 ? -9.138 9.686 -8.685 1.00 88.50 143 GLY A CA 1
ATOM 1146 C C . GLY A 1 143 ? -8.959 8.218 -9.073 1.00 88.50 143 GLY A C 1
ATOM 1147 O O . GLY A 1 143 ? -9.753 7.689 -9.847 1.00 88.50 143 GLY A O 1
ATOM 1148 N N . LEU A 1 144 ? -7.919 7.575 -8.544 1.00 92.44 144 LEU A N 1
ATOM 1149 C CA . LEU A 1 144 ? -7.782 6.124 -8.643 1.00 92.44 144 LEU A CA 1
ATOM 1150 C C . LEU A 1 144 ? -8.734 5.461 -7.641 1.00 92.44 144 LEU A C 1
ATOM 1152 O O . LEU A 1 144 ? -9.041 6.030 -6.589 1.00 92.44 144 LEU A O 1
ATOM 1156 N N . HIS A 1 145 ? -9.161 4.239 -7.942 1.00 92.62 145 HIS A N 1
ATOM 1157 C CA . HIS A 1 145 ? -9.941 3.409 -7.024 1.00 92.62 145 HIS A CA 1
ATOM 1158 C C . HIS A 1 145 ? -9.035 2.529 -6.158 1.00 92.62 145 HIS A C 1
ATOM 1160 O O . HIS A 1 145 ? -9.320 1.353 -5.945 1.00 92.62 145 HIS A O 1
ATOM 1166 N N . LEU A 1 146 ? -7.945 3.095 -5.625 1.00 96.12 146 LEU A N 1
ATOM 1167 C CA . LEU A 1 146 ? -7.010 2.329 -4.811 1.00 96.12 146 LEU A CA 1
ATOM 1168 C C . LEU A 1 146 ? -7.693 1.884 -3.511 1.00 96.12 146 LEU A C 1
ATOM 1170 O O . LEU A 1 146 ? -8.115 2.702 -2.693 1.00 96.12 146 LEU A O 1
ATOM 1174 N N . ARG A 1 147 ? -7.801 0.568 -3.330 1.00 98.06 147 ARG A N 1
ATOM 1175 C CA . ARG A 1 147 ? -8.439 -0.091 -2.183 1.00 98.06 147 ARG A CA 1
ATOM 1176 C C . ARG A 1 147 ? -7.429 -0.542 -1.139 1.00 98.06 147 ARG A C 1
ATOM 1178 O O . ARG A 1 147 ? -7.790 -0.649 0.031 1.00 98.06 147 ARG A O 1
ATOM 1185 N N . SER A 1 148 ? -6.193 -0.811 -1.554 1.00 98.44 148 SER A N 1
ATOM 1186 C CA . SER A 1 148 ? -5.112 -1.277 -0.689 1.00 98.44 148 SER A CA 1
ATOM 1187 C C . SER A 1 148 ? -3.819 -0.526 -0.974 1.00 98.44 148 SER A C 1
ATOM 1189 O O . SER A 1 148 ? -3.364 -0.494 -2.118 1.00 98.44 148 SER A O 1
ATOM 1191 N N . LEU A 1 149 ? -3.206 -0.000 0.083 1.00 98.06 149 LEU A N 1
ATOM 1192 C CA . LEU A 1 149 ? -1.875 0.593 0.057 1.00 98.06 149 LEU A CA 1
ATOM 1193 C C . LEU A 1 149 ? -0.998 -0.131 1.074 1.00 98.06 149 LEU A C 1
ATOM 1195 O O . LEU A 1 149 ? -1.293 -0.123 2.270 1.00 98.06 149 LEU A O 1
ATOM 1199 N N . GLU A 1 150 ? 0.083 -0.731 0.598 1.00 97.88 150 GLU A N 1
ATOM 1200 C CA . GLU A 1 150 ? 1.104 -1.325 1.448 1.00 97.88 150 GLU A CA 1
ATOM 1201 C C . GLU A 1 150 ? 2.456 -0.656 1.202 1.00 97.88 150 GLU A C 1
ATOM 1203 O O . GLU A 1 150 ? 2.941 -0.558 0.077 1.00 97.88 150 GLU A O 1
ATOM 1208 N N . THR A 1 151 ? 3.069 -0.180 2.277 1.00 96.25 151 THR A N 1
ATOM 1209 C CA . THR A 1 151 ? 4.432 0.315 2.270 1.00 96.25 151 THR A CA 1
ATOM 1210 C C . THR A 1 151 ? 5.219 -0.285 3.421 1.00 96.25 151 THR A C 1
ATOM 1212 O O . THR A 1 151 ? 4.721 -0.473 4.538 1.00 96.25 151 THR A O 1
ATOM 1215 N N . ARG A 1 152 ? 6.485 -0.588 3.147 1.00 93.12 152 ARG A N 1
ATOM 1216 C CA . ARG A 1 152 ? 7.435 -0.966 4.183 1.00 93.12 152 ARG A CA 1
ATOM 1217 C C . ARG A 1 152 ? 8.796 -0.327 3.935 1.00 93.12 152 ARG A C 1
ATOM 1219 O O . ARG A 1 152 ? 9.322 -0.463 2.834 1.00 93.12 152 ARG A O 1
ATOM 1226 N N . GLY A 1 153 ? 9.394 0.283 4.962 1.00 89.94 153 GLY A N 1
ATOM 1227 C CA . GLY A 1 153 ? 10.694 0.958 4.821 1.00 89.94 153 GLY A CA 1
ATOM 1228 C C . GLY A 1 153 ? 10.597 2.290 4.073 1.00 89.94 153 GLY A C 1
ATOM 1229 O O . GLY A 1 153 ? 11.597 2.800 3.578 1.00 89.94 153 GLY A O 1
ATOM 1230 N N . VAL A 1 154 ? 9.381 2.824 3.941 1.00 93.62 154 VAL A N 1
ATOM 1231 C CA . VAL A 1 154 ? 9.061 4.045 3.196 1.00 93.62 154 VAL A CA 1
ATOM 1232 C C . VAL A 1 154 ? 8.507 5.066 4.176 1.00 93.62 154 VAL A C 1
ATOM 1234 O O . VAL A 1 154 ? 7.631 4.737 4.977 1.00 93.62 154 VAL A O 1
ATOM 1237 N N . ILE A 1 155 ? 8.978 6.306 4.073 1.00 95.38 155 ILE A N 1
ATOM 1238 C CA . ILE A 1 155 ? 8.432 7.426 4.835 1.00 95.38 155 ILE A CA 1
ATOM 1239 C C . ILE A 1 155 ? 7.079 7.810 4.239 1.00 95.38 155 ILE A C 1
ATOM 1241 O O . ILE A 1 155 ? 6.994 8.198 3.070 1.00 95.38 155 ILE A O 1
ATOM 1245 N N . VAL A 1 156 ? 6.021 7.734 5.047 1.00 95.81 156 VAL A N 1
ATOM 1246 C CA . VAL A 1 156 ? 4.665 8.122 4.634 1.00 95.81 156 VAL A CA 1
ATOM 1247 C C . VAL A 1 156 ? 4.188 9.269 5.507 1.00 95.81 156 VAL A C 1
ATOM 1249 O O . VAL A 1 156 ? 3.700 9.055 6.610 1.00 95.81 156 VAL A O 1
ATOM 1252 N N . ASN A 1 157 ? 4.314 10.498 5.013 1.00 94.75 157 ASN A N 1
ATOM 1253 C CA . ASN A 1 157 ? 3.852 11.681 5.732 1.00 94.75 157 ASN A CA 1
ATOM 1254 C C . ASN A 1 157 ? 2.443 12.109 5.275 1.00 94.75 157 ASN A C 1
ATOM 1256 O O . ASN A 1 157 ? 1.950 11.734 4.207 1.00 94.75 157 ASN A O 1
ATOM 1260 N N . ALA A 1 158 ? 1.787 12.929 6.095 1.00 95.38 158 ALA A N 1
ATOM 1261 C CA . ALA A 1 158 ? 0.449 13.429 5.805 1.00 95.38 158 ALA A CA 1
ATOM 1262 C C . ALA A 1 158 ? 0.399 14.407 4.621 1.00 95.38 158 ALA A C 1
ATOM 1264 O O . ALA A 1 158 ? -0.642 14.512 3.971 1.00 95.38 158 ALA A O 1
ATOM 1265 N N . THR A 1 159 ? 1.495 15.108 4.322 1.00 95.12 159 THR A N 1
ATOM 1266 C CA . THR A 1 159 ? 1.579 16.054 3.199 1.00 95.12 159 THR A CA 1
ATOM 1267 C C . THR A 1 159 ? 1.421 15.331 1.864 1.00 95.12 159 THR A C 1
ATOM 1269 O O . THR A 1 159 ? 0.529 15.687 1.092 1.00 95.12 159 THR A O 1
ATOM 1272 N N . ASP A 1 160 ? 2.203 14.274 1.638 1.00 92.81 160 ASP A N 1
ATOM 1273 C CA . ASP A 1 160 ? 2.176 13.461 0.416 1.00 92.81 160 ASP A CA 1
ATOM 1274 C C . ASP A 1 160 ? 0.793 12.828 0.216 1.00 92.81 160 ASP A C 1
ATOM 1276 O O . ASP A 1 160 ? 0.223 12.849 -0.881 1.00 92.81 160 ASP A O 1
ATOM 1280 N N . LEU A 1 161 ? 0.210 12.310 1.304 1.00 93.94 161 LEU A N 1
ATOM 1281 C CA . LEU A 1 161 ? -1.125 11.722 1.281 1.00 93.94 161 LEU A CA 1
ATOM 1282 C C . LEU A 1 161 ? -2.198 12.769 0.965 1.00 93.94 161 LEU A C 1
ATOM 1284 O O . LEU A 1 161 ? -3.097 12.511 0.169 1.00 93.94 161 LEU A O 1
ATOM 1288 N N . LYS A 1 162 ? -2.115 13.959 1.572 1.00 94.88 162 LYS A N 1
ATOM 1289 C CA . LYS A 1 162 ? -3.086 15.043 1.380 1.00 94.88 162 LYS A CA 1
ATOM 1290 C C . LYS A 1 162 ? -3.068 15.568 -0.052 1.00 94.88 162 LYS A C 1
ATOM 1292 O O . LYS A 1 162 ? -4.138 15.808 -0.608 1.00 94.88 162 LYS A O 1
ATOM 1297 N N . GLN A 1 163 ? -1.888 15.713 -0.654 1.00 92.69 163 GLN A N 1
ATOM 1298 C CA . GLN A 1 163 ? -1.743 16.100 -2.063 1.00 92.69 163 GLN A CA 1
ATOM 1299 C C . GLN A 1 163 ? -2.448 15.102 -2.995 1.00 92.69 163 GLN A C 1
ATOM 1301 O O . GLN A 1 163 ? -3.140 15.496 -3.935 1.00 92.69 163 GLN A O 1
ATOM 1306 N N . ASN A 1 164 ? -2.372 13.814 -2.656 1.00 92.50 164 ASN A N 1
ATOM 1307 C CA . ASN A 1 164 ? -2.883 12.712 -3.467 1.00 92.50 164 ASN A CA 1
ATOM 1308 C C . ASN A 1 164 ? -4.215 12.123 -2.965 1.00 92.50 164 ASN A C 1
ATOM 1310 O O . ASN A 1 164 ? -4.655 11.081 -3.450 1.00 92.50 164 ASN A O 1
ATOM 1314 N N . ILE A 1 165 ? -4.913 12.787 -2.034 1.00 94.69 165 ILE A N 1
ATOM 1315 C CA . ILE A 1 165 ? -6.051 12.203 -1.298 1.00 94.69 165 ILE A CA 1
ATOM 1316 C C . ILE A 1 165 ? -7.199 11.732 -2.198 1.00 94.69 165 ILE A C 1
ATOM 1318 O O . ILE A 1 165 ? -7.910 10.782 -1.870 1.00 94.69 165 ILE A O 1
ATOM 1322 N N . ARG A 1 166 ? -7.363 12.354 -3.374 1.00 94.31 166 ARG A N 1
ATOM 1323 C CA . ARG A 1 166 ? -8.358 11.950 -4.381 1.00 94.31 166 ARG A CA 1
ATOM 1324 C C . ARG A 1 166 ? -8.170 10.506 -4.860 1.00 94.31 166 ARG A C 1
ATOM 1326 O O . ARG A 1 166 ? -9.163 9.868 -5.192 1.00 94.31 166 ARG A O 1
ATOM 1333 N N . HIS A 1 167 ? -6.937 9.995 -4.852 1.00 94.62 167 HIS A N 1
ATOM 1334 C CA . HIS A 1 167 ? -6.591 8.633 -5.267 1.00 94.62 167 HIS A CA 1
ATOM 1335 C C . HIS A 1 167 ? -6.813 7.589 -4.160 1.00 94.62 167 HIS A C 1
ATOM 1337 O O . HIS A 1 167 ? -6.839 6.397 -4.443 1.00 94.62 167 HIS A O 1
ATOM 1343 N N . PHE A 1 168 ? -7.017 8.027 -2.912 1.00 95.38 168 PHE A N 1
ATOM 1344 C CA . PHE A 1 168 ? -7.163 7.157 -1.739 1.00 95.38 168 PHE A CA 1
ATOM 1345 C C . PHE A 1 168 ? -8.583 7.154 -1.155 1.00 95.38 168 PHE A C 1
ATOM 1347 O O . PHE A 1 168 ? -8.819 6.589 -0.091 1.00 95.38 168 PHE A O 1
ATOM 1354 N N . ARG A 1 169 ? -9.565 7.756 -1.838 1.00 95.00 169 ARG A N 1
ATOM 1355 C CA . ARG A 1 169 ? -10.954 7.831 -1.340 1.00 95.00 169 ARG A CA 1
ATOM 1356 C C . ARG A 1 169 ? -11.629 6.468 -1.176 1.00 95.00 169 ARG A C 1
ATOM 1358 O O . ARG A 1 169 ? -12.556 6.349 -0.386 1.00 95.00 169 ARG A O 1
ATOM 1365 N N . SER A 1 170 ? -11.178 5.465 -1.932 1.00 96.56 170 SER A N 1
ATOM 1366 C CA . SER A 1 170 ? -11.708 4.093 -1.888 1.00 96.56 170 SER A CA 1
ATOM 1367 C C . SER A 1 170 ? -10.879 3.159 -0.996 1.00 96.56 170 SER A C 1
ATOM 1369 O O . SER A 1 170 ? -11.114 1.949 -0.999 1.00 96.56 170 SER A O 1
ATOM 1371 N N . LEU A 1 171 ? -9.898 3.698 -0.262 1.00 97.94 171 LEU A N 1
ATOM 1372 C CA . LEU A 1 171 ? -8.952 2.905 0.511 1.00 97.94 171 LEU A CA 1
ATOM 1373 C C . LEU A 1 171 ? -9.665 2.208 1.674 1.00 97.94 171 LEU A C 1
ATOM 1375 O O . LEU A 1 171 ? -10.367 2.839 2.460 1.00 97.94 171 LEU A O 1
ATOM 1379 N N . VAL A 1 172 ? -9.468 0.894 1.781 1.00 98.19 172 VAL A N 1
ATOM 1380 C CA . VAL A 1 172 ? -10.032 0.052 2.847 1.00 98.19 172 VAL A CA 1
ATOM 1381 C C . VAL A 1 172 ? -8.969 -0.755 3.591 1.00 98.19 172 VAL A C 1
ATOM 1383 O O . VAL A 1 172 ? -9.251 -1.247 4.680 1.00 98.19 172 VAL A O 1
ATOM 1386 N N . ASP A 1 173 ? -7.775 -0.916 3.019 1.00 98.50 173 ASP A N 1
ATOM 1387 C CA . ASP A 1 173 ? -6.629 -1.611 3.615 1.00 98.50 173 ASP A CA 1
ATOM 1388 C C . ASP A 1 173 ? -5.410 -0.686 3.570 1.00 98.50 173 ASP A C 1
ATOM 1390 O O . ASP A 1 173 ? -5.029 -0.205 2.498 1.00 98.50 173 ASP A O 1
ATOM 1394 N N . ILE A 1 174 ? -4.822 -0.417 4.736 1.00 97.81 174 ILE A N 1
ATOM 1395 C CA . ILE A 1 174 ? -3.558 0.306 4.840 1.00 97.81 174 ILE A CA 1
ATOM 1396 C C . ILE A 1 174 ? -2.557 -0.497 5.658 1.00 97.81 174 ILE A C 1
ATOM 1398 O O . ILE A 1 174 ? -2.852 -0.984 6.754 1.00 97.81 174 ILE A O 1
ATOM 1402 N N . ARG A 1 175 ? -1.343 -0.607 5.126 1.00 97.00 175 ARG A N 1
ATOM 1403 C CA . ARG A 1 175 ? -0.226 -1.266 5.794 1.00 97.00 175 ARG A CA 1
ATOM 1404 C C . ARG A 1 175 ? 0.996 -0.384 5.672 1.00 97.00 175 ARG A C 1
ATOM 1406 O O . ARG A 1 175 ? 1.624 -0.381 4.626 1.00 97.00 175 ARG A O 1
ATOM 1413 N N . ILE A 1 176 ? 1.312 0.374 6.712 1.00 95.19 176 ILE A N 1
ATOM 1414 C CA . ILE A 1 176 ? 2.490 1.247 6.744 1.00 95.19 176 ILE A CA 1
ATOM 1415 C C . ILE A 1 176 ? 3.368 0.738 7.867 1.00 95.19 176 ILE A C 1
ATOM 1417 O O . ILE A 1 176 ? 2.967 0.766 9.029 1.00 95.19 176 ILE A O 1
ATOM 1421 N N . ARG A 1 177 ? 4.533 0.206 7.505 1.00 92.06 177 ARG A N 1
ATOM 1422 C CA . ARG A 1 177 ? 5.420 -0.476 8.447 1.00 92.06 177 ARG A CA 1
ATOM 1423 C C . ARG A 1 177 ? 6.854 -0.011 8.270 1.00 92.06 177 ARG A C 1
ATOM 1425 O O . ARG A 1 177 ? 7.299 0.246 7.154 1.00 92.06 177 ARG A O 1
ATOM 1432 N N . TYR A 1 178 ? 7.599 0.024 9.358 1.00 88.75 178 TYR A N 1
ATOM 1433 C CA . TYR A 1 178 ? 9.016 0.341 9.405 1.00 88.75 178 TYR A CA 1
ATOM 1434 C C . TYR A 1 178 ? 9.337 1.652 8.686 1.00 88.75 178 TYR A C 1
ATOM 1436 O O . TYR A 1 178 ? 10.302 1.726 7.929 1.00 88.75 178 TYR A O 1
ATOM 1444 N N . ASP A 1 179 ? 8.505 2.676 8.891 1.00 89.88 179 ASP A N 1
ATOM 1445 C CA . ASP A 1 179 ? 8.853 4.043 8.502 1.00 89.88 179 ASP A CA 1
ATOM 1446 C C . ASP A 1 179 ? 10.152 4.417 9.244 1.00 89.88 179 ASP A C 1
ATOM 1448 O O . ASP A 1 179 ? 10.221 4.371 10.477 1.00 89.88 179 ASP A O 1
ATOM 1452 N N . SER A 1 180 ? 11.204 4.704 8.475 1.00 85.50 180 SER A N 1
ATOM 1453 C CA . SER A 1 180 ? 12.554 5.005 8.964 1.00 85.50 180 SER A CA 1
ATOM 1454 C C . SER A 1 180 ? 12.697 6.428 9.507 1.00 85.50 180 SER A C 1
ATOM 1456 O O . SER A 1 180 ? 13.753 6.786 10.029 1.00 85.50 180 SER A O 1
ATOM 1458 N N . SER A 1 181 ? 11.662 7.262 9.386 1.00 89.31 181 SER A N 1
ATOM 1459 C CA . SER A 1 181 ? 11.665 8.624 9.898 1.00 89.31 181 SER A CA 1
ATOM 1460 C C . SER A 1 181 ? 11.751 8.646 11.430 1.00 89.31 181 SER A C 1
ATOM 1462 O O . SER A 1 181 ? 11.001 7.933 12.103 1.00 89.31 181 SER A O 1
ATOM 1464 N N . PRO A 1 182 ? 12.545 9.557 12.025 1.00 89.06 182 PRO A N 1
ATOM 1465 C CA . PRO A 1 182 ? 12.461 9.852 13.457 1.00 89.06 182 PRO A CA 1
ATOM 1466 C C . PRO A 1 182 ? 11.052 10.282 13.899 1.00 89.06 182 PRO A C 1
ATOM 1468 O O . PRO A 1 182 ? 10.688 10.134 15.063 1.00 89.06 182 PRO A O 1
ATOM 1471 N N . SER A 1 183 ? 10.244 10.791 12.964 1.00 93.31 183 SER A N 1
ATOM 1472 C CA . SER A 1 183 ? 8.864 11.226 13.177 1.00 93.31 183 SER A CA 1
ATOM 1473 C C . SER A 1 183 ? 7.829 10.168 12.781 1.00 93.31 183 SER A C 1
ATOM 1475 O O . SER A 1 183 ? 6.651 10.496 12.702 1.00 93.31 183 SER A O 1
ATOM 1477 N N . ALA A 1 184 ? 8.219 8.905 12.566 1.00 92.19 184 ALA A N 1
ATOM 1478 C CA . ALA A 1 184 ? 7.336 7.836 12.083 1.00 92.19 184 ALA A CA 1
ATOM 1479 C C . ALA A 1 184 ? 6.005 7.715 12.852 1.00 92.19 184 ALA A C 1
ATOM 1481 O O . ALA A 1 184 ? 4.949 7.522 12.252 1.00 92.19 184 ALA A O 1
ATOM 1482 N N . ALA A 1 185 ? 6.024 7.874 14.180 1.00 92.75 185 ALA A N 1
ATOM 1483 C CA . ALA A 1 185 ? 4.801 7.838 14.981 1.00 92.75 185 ALA A CA 1
ATOM 1484 C C . ALA A 1 185 ? 3.883 9.042 14.711 1.00 92.75 185 ALA A C 1
ATOM 1486 O O . ALA A 1 185 ? 2.674 8.874 14.554 1.00 92.75 185 ALA A O 1
ATOM 1487 N N . ALA A 1 186 ? 4.449 10.250 14.620 1.00 95.62 186 ALA A N 1
ATOM 1488 C CA . ALA A 1 186 ? 3.696 11.443 14.241 1.00 95.62 186 ALA A CA 1
ATOM 1489 C C . ALA A 1 186 ? 3.124 11.298 12.827 1.00 95.62 186 ALA A C 1
ATOM 1491 O O . ALA A 1 186 ? 1.920 11.462 12.639 1.00 95.62 186 ALA A O 1
ATOM 1492 N N . ASN A 1 187 ? 3.954 10.857 11.878 1.00 96.06 187 ASN A N 1
ATOM 1493 C CA . ASN A 1 187 ? 3.573 10.600 10.494 1.00 96.06 187 ASN A CA 1
ATOM 1494 C C . ASN A 1 187 ? 2.330 9.707 10.399 1.00 96.06 187 ASN A C 1
ATOM 1496 O O . ASN A 1 187 ? 1.336 10.115 9.799 1.00 96.06 187 ASN A O 1
ATOM 1500 N N . ILE A 1 188 ? 2.334 8.521 11.025 1.00 96.06 188 ILE A N 1
ATOM 1501 C CA . ILE A 1 188 ? 1.185 7.606 10.933 1.00 96.06 188 ILE A CA 1
ATOM 1502 C C . ILE A 1 188 ? -0.072 8.183 11.593 1.00 96.06 188 ILE A C 1
ATOM 1504 O O . ILE A 1 188 ? -1.179 8.032 11.075 1.00 96.06 188 ILE A O 1
ATOM 1508 N N . GLY A 1 189 ? 0.080 8.896 12.709 1.00 96.19 189 GLY A N 1
ATOM 1509 C CA . GLY A 1 189 ? -1.038 9.555 13.368 1.00 96.19 189 GLY A CA 1
ATOM 1510 C C . GLY A 1 189 ? -1.667 10.666 12.526 1.00 96.19 189 GLY A C 1
ATOM 1511 O O . GLY A 1 189 ? -2.892 10.780 12.471 1.00 96.19 189 GLY A O 1
ATOM 1512 N N . GLU A 1 190 ? -0.848 11.464 11.848 1.00 97.25 190 GLU A N 1
ATOM 1513 C CA . GLU A 1 190 ? -1.305 12.509 10.934 1.00 97.25 190 GLU A CA 1
ATOM 1514 C C . GLU A 1 190 ? -1.908 11.926 9.649 1.00 97.25 190 GLU A C 1
ATOM 1516 O O . GLU A 1 190 ? -2.942 12.408 9.190 1.00 97.25 190 GLU A O 1
ATOM 1521 N N . VAL A 1 191 ? -1.329 10.852 9.102 1.00 97.69 191 VAL A N 1
ATOM 1522 C CA . VAL A 1 191 ? -1.881 10.090 7.967 1.00 97.69 191 VAL A CA 1
ATOM 1523 C C . VAL A 1 191 ? -3.301 9.626 8.281 1.00 97.69 191 VAL A C 1
ATOM 1525 O O . VAL A 1 191 ? -4.227 9.907 7.519 1.00 97.69 191 VAL A O 1
ATOM 1528 N N . LEU A 1 192 ? -3.505 8.985 9.434 1.00 97.62 192 LEU A N 1
ATOM 1529 C CA . LEU A 1 192 ? -4.833 8.547 9.870 1.00 97.62 192 LEU A CA 1
ATOM 1530 C C . LEU A 1 192 ? -5.785 9.735 10.086 1.00 97.62 192 LEU A C 1
ATOM 1532 O O . LEU A 1 192 ? -6.961 9.655 9.729 1.00 97.62 192 LEU A O 1
ATOM 1536 N N . SER A 1 193 ? -5.287 10.865 10.596 1.00 96.19 193 SER A N 1
ATOM 1537 C CA . SER A 1 193 ? -6.070 12.102 10.720 1.00 96.19 193 SER A CA 1
ATOM 1538 C C . SER A 1 193 ? -6.547 12.624 9.358 1.00 96.19 193 SER A C 1
ATOM 1540 O O . SER A 1 193 ? -7.730 12.928 9.195 1.00 96.19 193 SER A O 1
ATOM 1542 N N . VAL A 1 194 ? -5.677 12.648 8.341 1.00 97.25 194 VAL A N 1
ATOM 1543 C CA . VAL A 1 194 ? -6.046 13.037 6.968 1.00 97.25 194 VAL A CA 1
ATOM 1544 C C . VAL A 1 194 ? -7.108 12.098 6.396 1.00 97.25 194 VAL A C 1
ATOM 1546 O O . VAL A 1 194 ? -8.081 12.576 5.808 1.00 97.25 194 VAL A O 1
ATOM 1549 N N . LEU A 1 195 ? -6.965 10.783 6.584 1.00 96.81 195 LEU A N 1
ATOM 1550 C CA . LEU A 1 195 ? -7.964 9.804 6.140 1.00 96.81 195 LEU A CA 1
ATOM 1551 C C . LEU A 1 195 ? -9.322 10.037 6.818 1.00 96.81 195 LEU A C 1
ATOM 1553 O O . LEU A 1 195 ? -10.342 10.102 6.131 1.00 96.81 195 LEU A O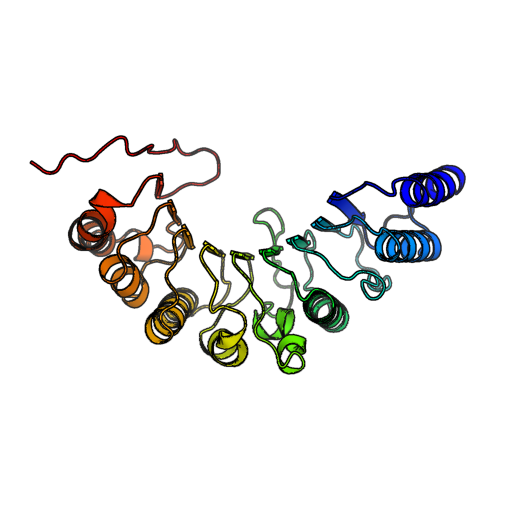 1
ATOM 1557 N N . SER A 1 196 ? -9.328 10.256 8.135 1.00 95.31 196 SER A N 1
ATOM 1558 C CA . SER A 1 196 ? -10.527 10.595 8.917 1.00 95.31 196 SER A CA 1
ATOM 1559 C C . SER A 1 196 ? -11.210 11.868 8.405 1.00 95.31 196 SER A C 1
ATOM 1561 O O . SER A 1 196 ? -12.392 11.848 8.057 1.00 95.31 196 SER A O 1
ATOM 1563 N N . MET A 1 197 ? -10.458 12.964 8.243 1.00 95.94 197 MET A N 1
ATOM 1564 C CA . MET A 1 197 ? -10.987 14.241 7.736 1.00 95.94 197 MET A CA 1
ATOM 1565 C C . MET A 1 197 ? -11.610 14.118 6.340 1.00 95.94 197 MET A C 1
ATOM 1567 O O . MET A 1 197 ? -12.529 14.863 6.001 1.00 95.94 197 MET A O 1
ATOM 1571 N N . ASN A 1 198 ? -11.129 13.171 5.533 1.00 96.31 198 ASN A N 1
ATOM 1572 C CA . ASN A 1 198 ? -11.625 12.910 4.184 1.00 96.31 198 ASN A CA 1
ATOM 1573 C C . ASN A 1 198 ? -12.638 11.757 4.116 1.00 96.31 198 ASN A C 1
ATOM 1575 O O . ASN A 1 198 ? -12.985 11.329 3.015 1.00 96.31 198 ASN A O 1
ATOM 1579 N N . LYS A 1 199 ? -13.149 11.292 5.266 1.00 95.69 199 LYS A N 1
ATOM 1580 C CA . LYS A 1 199 ? -14.159 10.224 5.379 1.00 95.69 199 LYS A CA 1
ATOM 1581 C C . LYS A 1 199 ? -13.724 8.914 4.715 1.00 95.69 199 LYS A C 1
ATOM 1583 O O . LYS A 1 199 ? -14.534 8.203 4.121 1.00 95.69 199 LYS A O 1
ATOM 1588 N N . VAL A 1 200 ? -12.433 8.603 4.795 1.00 96.31 200 VAL A N 1
ATOM 1589 C CA . VAL A 1 200 ? -11.892 7.324 4.339 1.00 96.31 200 VAL A CA 1
ATOM 1590 C C . VAL A 1 200 ? -11.999 6.323 5.484 1.00 96.31 200 VAL A C 1
ATOM 1592 O O . VAL A 1 200 ? -11.336 6.458 6.516 1.00 96.31 200 VAL A O 1
ATOM 1595 N N . HIS A 1 201 ? -12.864 5.327 5.298 1.00 94.25 201 HIS A N 1
ATOM 1596 C CA . HIS A 1 201 ? -13.182 4.312 6.298 1.00 94.25 201 HIS A CA 1
ATOM 1597 C C . HIS A 1 201 ? -12.392 3.029 6.036 1.00 94.25 201 HIS A C 1
ATOM 1599 O O . HIS A 1 201 ? -12.720 2.246 5.141 1.00 94.25 201 HIS A O 1
ATOM 1605 N N . LEU A 1 202 ? -11.355 2.810 6.840 1.00 98.12 202 LEU A N 1
ATOM 1606 C CA . LEU A 1 202 ? -10.522 1.619 6.748 1.00 98.12 202 LEU A CA 1
ATOM 1607 C C . LEU A 1 202 ? -11.209 0.415 7.398 1.00 98.12 202 LEU A C 1
ATOM 1609 O O . LEU A 1 202 ? -11.813 0.512 8.462 1.00 98.12 202 LEU A O 1
ATOM 1613 N N . LYS A 1 203 ? -11.057 -0.746 6.763 1.00 98.19 203 LYS A N 1
ATOM 1614 C CA . LYS A 1 203 ? -11.449 -2.055 7.301 1.00 98.19 203 LYS A CA 1
ATOM 1615 C C . LYS A 1 203 ? -10.253 -2.854 7.794 1.00 98.19 203 LYS A C 1
ATOM 1617 O O . LYS A 1 203 ? -10.423 -3.761 8.603 1.00 98.19 203 LYS A O 1
ATOM 1622 N N . LYS A 1 204 ? -9.062 -2.571 7.268 1.00 98.31 204 LYS A N 1
ATOM 1623 C CA . LYS A 1 204 ? -7.831 -3.276 7.612 1.00 98.31 204 LYS A CA 1
ATOM 1624 C C . LYS A 1 204 ? -6.715 -2.281 7.870 1.00 98.31 204 LYS A C 1
ATOM 1626 O O . LYS A 1 204 ? -6.501 -1.375 7.064 1.00 98.31 204 LYS A O 1
ATOM 1631 N N . ILE A 1 205 ? -6.032 -2.450 8.995 1.00 97.44 205 ILE A N 1
ATOM 1632 C CA . ILE A 1 205 ? -4.938 -1.580 9.419 1.00 97.44 205 ILE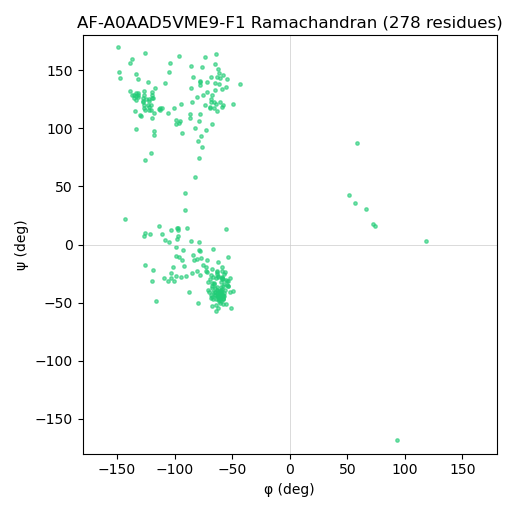 A CA 1
ATOM 1633 C C . ILE A 1 205 ? -3.793 -2.447 9.921 1.00 97.44 205 ILE A C 1
ATOM 1635 O O . ILE A 1 205 ? -3.975 -3.260 10.827 1.00 97.44 205 ILE A O 1
ATOM 1639 N N . HIS A 1 206 ? -2.606 -2.241 9.356 1.00 95.44 206 HIS A N 1
ATOM 1640 C CA . HIS A 1 206 ? -1.366 -2.825 9.849 1.00 95.44 206 HIS A CA 1
ATOM 1641 C C . HIS A 1 206 ? -0.307 -1.739 10.019 1.00 95.44 206 HIS A C 1
ATOM 1643 O O . HIS A 1 206 ? 0.186 -1.184 9.038 1.00 95.44 206 HIS A O 1
ATOM 1649 N N . ILE A 1 207 ? 0.040 -1.446 11.267 1.00 93.81 207 ILE A N 1
ATOM 1650 C CA . ILE A 1 207 ? 1.004 -0.403 11.623 1.00 93.81 207 ILE A CA 1
ATOM 1651 C C . ILE A 1 207 ? 1.918 -0.880 12.746 1.00 93.81 207 ILE A C 1
ATOM 1653 O O . ILE A 1 207 ? 1.551 -1.765 13.526 1.00 93.81 207 ILE A O 1
ATOM 1657 N N . ASP A 1 208 ? 3.101 -0.282 12.834 1.00 88.19 208 ASP A N 1
ATOM 1658 C CA . ASP A 1 208 ? 4.124 -0.668 13.806 1.00 88.19 208 ASP A CA 1
ATOM 1659 C C . ASP A 1 208 ? 4.654 0.474 14.690 1.00 88.19 208 ASP A C 1
ATOM 1661 O O . ASP A 1 208 ? 5.608 0.304 15.449 1.00 88.19 208 ASP A O 1
ATOM 1665 N N . LYS A 1 209 ? 4.003 1.640 14.629 1.00 88.81 209 LYS A N 1
ATOM 1666 C CA . LYS A 1 209 ? 4.197 2.765 15.552 1.00 88.81 209 LYS A CA 1
ATOM 1667 C C . LYS A 1 209 ? 2.841 3.178 16.108 1.00 88.81 209 LYS A C 1
ATOM 1669 O O . LYS A 1 209 ? 1.924 3.477 15.345 1.00 88.81 209 LYS A O 1
ATOM 1674 N N . LEU A 1 210 ? 2.706 3.172 17.430 1.00 89.06 210 LEU A N 1
ATOM 1675 C CA . LEU A 1 210 ? 1.416 3.264 18.122 1.00 89.06 210 LEU A CA 1
ATOM 1676 C C . LEU A 1 210 ? 1.328 4.490 19.032 1.00 89.06 210 LEU A C 1
ATOM 1678 O O . LEU A 1 210 ? 0.249 5.050 19.196 1.00 89.06 210 LEU A O 1
ATOM 1682 N N . HIS A 1 211 ? 2.449 4.935 19.598 1.00 88.38 211 HIS A N 1
ATOM 1683 C CA . HIS A 1 211 ? 2.489 5.940 20.663 1.00 88.38 211 HIS A CA 1
ATOM 1684 C C . HIS A 1 211 ? 2.028 7.351 20.277 1.00 88.38 211 HIS A C 1
ATOM 1686 O O . HIS A 1 211 ? 1.927 8.217 21.147 1.00 88.38 211 HIS A O 1
ATOM 1692 N N . HIS A 1 212 ? 1.693 7.610 19.011 1.00 93.00 212 HIS A N 1
ATOM 1693 C CA . HIS A 1 212 ? 1.056 8.867 18.648 1.00 93.00 212 HIS A CA 1
ATOM 1694 C C . HIS A 1 212 ? -0.458 8.842 18.946 1.00 93.00 212 HIS A C 1
ATOM 1696 O O . HIS A 1 212 ? -1.174 7.979 18.428 1.00 93.00 212 HIS A O 1
ATOM 1702 N N . PRO A 1 213 ? -1.006 9.826 19.691 1.00 89.94 213 PRO A N 1
ATOM 1703 C CA . PRO A 1 213 ? -2.425 9.861 20.064 1.00 89.94 213 PRO A CA 1
ATOM 1704 C C . PRO A 1 213 ? -3.412 9.764 18.892 1.00 89.94 213 PRO A C 1
ATOM 1706 O O . PRO A 1 213 ? -4.490 9.190 19.044 1.00 89.94 213 PRO A O 1
ATOM 1709 N N . GLY A 1 214 ? -3.037 10.286 17.718 1.00 92.75 214 GLY A N 1
ATOM 1710 C CA . GLY A 1 214 ? -3.850 10.235 16.497 1.00 92.75 214 GLY A CA 1
ATOM 1711 C C . GLY A 1 214 ? -4.210 8.818 16.034 1.00 92.75 214 GLY A C 1
ATOM 1712 O O . GLY A 1 214 ? -5.285 8.627 15.471 1.00 92.75 214 GLY A O 1
ATOM 1713 N N . VAL A 1 215 ? -3.374 7.816 16.336 1.00 94.62 215 VAL A N 1
ATOM 1714 C CA . VAL A 1 215 ? -3.654 6.407 16.015 1.00 94.62 215 VAL A CA 1
ATOM 1715 C C . VAL A 1 215 ? -4.887 5.928 16.778 1.00 94.62 215 VAL A C 1
ATOM 1717 O O . VAL A 1 215 ? -5.885 5.530 16.182 1.00 94.62 215 VAL A O 1
ATOM 1720 N N . PHE A 1 216 ? -4.857 6.037 18.106 1.00 93.69 216 PHE A N 1
ATOM 1721 C CA . PHE A 1 216 ? -5.964 5.618 18.967 1.00 93.69 216 PHE A CA 1
ATOM 1722 C C . PHE A 1 216 ? -7.219 6.464 18.762 1.00 93.69 216 PHE A C 1
ATOM 1724 O O . PHE A 1 216 ? -8.326 5.929 18.822 1.00 93.69 216 PHE A O 1
ATOM 1731 N N . ALA A 1 217 ? -7.061 7.759 18.473 1.00 94.38 217 ALA A N 1
ATOM 1732 C CA . ALA A 1 217 ? -8.180 8.630 18.133 1.00 94.38 217 ALA A CA 1
ATOM 1733 C C . ALA A 1 217 ? -8.906 8.140 16.871 1.00 94.38 217 ALA A C 1
ATOM 1735 O O . ALA A 1 217 ? -10.132 8.038 16.882 1.00 94.38 217 ALA A O 1
ATOM 1736 N N . TYR A 1 218 ? -8.173 7.772 15.814 1.00 96.25 218 TYR A N 1
ATOM 1737 C CA . TYR A 1 218 ? -8.762 7.190 14.606 1.00 96.25 218 TYR A CA 1
ATOM 1738 C C . TYR A 1 218 ? -9.463 5.863 14.914 1.00 96.25 218 TYR A C 1
ATOM 1740 O O . TYR A 1 218 ? -10.658 5.721 14.657 1.00 96.25 218 TYR A O 1
ATOM 1748 N N . LEU A 1 219 ? -8.736 4.925 15.531 1.00 95.81 219 LEU A N 1
ATOM 1749 C CA . LEU A 1 219 ? -9.231 3.583 15.842 1.00 95.81 219 LEU A CA 1
ATOM 1750 C C . LEU A 1 219 ? -10.468 3.600 16.751 1.00 95.81 219 LEU A C 1
ATOM 1752 O O . LEU A 1 219 ? -11.319 2.732 16.620 1.00 95.81 219 LEU A O 1
ATOM 1756 N N . SER A 1 220 ? -10.601 4.570 17.656 1.00 95.06 220 SER A N 1
ATOM 1757 C CA . SER A 1 220 ? -11.765 4.650 18.556 1.00 95.06 220 SER A CA 1
ATOM 1758 C C . SER A 1 220 ? -12.965 5.368 17.922 1.00 95.06 220 SER A C 1
ATOM 1760 O O . SER A 1 220 ? -14.099 5.139 18.326 1.00 95.06 220 SER A O 1
ATOM 1762 N N . SER A 1 221 ? -12.740 6.244 16.934 1.00 94.38 221 SER A N 1
ATOM 1763 C CA . SER A 1 221 ? -13.800 7.054 16.302 1.00 94.38 221 SER A CA 1
ATOM 1764 C C . SER A 1 221 ? -14.396 6.436 15.035 1.00 94.38 221 SER A C 1
ATOM 1766 O O . SER A 1 221 ? -15.445 6.886 14.577 1.00 94.38 221 SER A O 1
ATOM 1768 N N . HIS A 1 222 ? -13.753 5.412 14.470 1.00 92.88 222 HIS A N 1
ATOM 1769 C CA . HIS A 1 222 ? -14.158 4.781 13.213 1.00 92.88 222 HIS A CA 1
ATOM 1770 C C . HIS A 1 222 ? -14.465 3.292 13.429 1.00 92.88 222 HIS A C 1
ATOM 1772 O O . HIS A 1 222 ? -13.618 2.449 13.124 1.00 92.88 222 HIS A O 1
ATOM 1778 N N . PRO A 1 223 ? -15.650 2.937 13.966 1.00 92.50 223 PRO A N 1
ATOM 1779 C CA . PRO A 1 223 ? -16.069 1.540 14.067 1.00 92.50 223 PRO A CA 1
ATOM 1780 C C . PRO A 1 223 ? -16.165 0.908 12.673 1.00 92.50 223 PRO A C 1
ATOM 1782 O O . PRO A 1 223 ? -16.513 1.583 11.701 1.00 92.50 223 PRO A O 1
ATOM 1785 N N . GLY A 1 224 ? -15.887 -0.392 12.566 1.00 95.25 224 GLY A N 1
ATOM 1786 C CA . GLY A 1 224 ? -15.927 -1.113 11.288 1.00 95.25 224 GLY A CA 1
ATOM 1787 C C . GLY A 1 224 ? -14.594 -1.722 10.860 1.00 95.25 224 GLY A C 1
ATOM 1788 O O . GLY A 1 224 ? -14.524 -2.314 9.781 1.00 95.25 224 GLY A O 1
ATOM 1789 N N . ILE A 1 225 ? -13.551 -1.615 11.687 1.00 97.62 225 ILE A N 1
ATOM 1790 C CA . ILE A 1 225 ? -12.284 -2.305 11.446 1.00 97.62 225 ILE A CA 1
ATOM 1791 C C . ILE A 1 225 ? -12.527 -3.803 11.617 1.00 97.62 225 ILE A C 1
ATOM 1793 O O . ILE A 1 225 ? -13.033 -4.249 12.645 1.00 97.62 225 ILE A O 1
ATOM 1797 N N . GLU A 1 226 ? -12.172 -4.571 10.592 1.00 97.81 226 GLU A N 1
ATOM 1798 C CA . GLU A 1 226 ? -12.304 -6.026 10.542 1.00 97.81 226 GLU A CA 1
ATOM 1799 C C . GLU A 1 226 ? -10.967 -6.728 10.835 1.00 97.81 226 GLU A C 1
ATOM 1801 O O . GLU A 1 226 ? -10.962 -7.826 11.391 1.00 97.81 226 GLU A O 1
ATOM 1806 N N . ASP A 1 227 ? -9.841 -6.106 10.472 1.00 97.19 227 ASP A N 1
ATOM 1807 C CA . ASP A 1 227 ? -8.488 -6.641 10.655 1.00 97.19 227 ASP A CA 1
ATOM 1808 C C . ASP A 1 227 ? -7.557 -5.569 11.228 1.00 97.19 227 ASP A C 1
ATOM 1810 O O . ASP A 1 227 ? -7.291 -4.555 10.578 1.00 97.19 227 ASP A O 1
ATOM 1814 N N . LEU A 1 228 ? -7.071 -5.788 12.445 1.00 95.69 228 LEU A N 1
ATOM 1815 C CA . LEU A 1 228 ? -6.163 -4.877 13.125 1.00 95.69 228 LEU A CA 1
ATOM 1816 C C . LEU A 1 228 ? -4.873 -5.606 13.491 1.00 95.69 228 LEU A C 1
ATOM 1818 O O . LEU A 1 228 ? -4.880 -6.555 14.272 1.00 95.69 228 LEU A O 1
ATOM 1822 N N . SER A 1 229 ? -3.756 -5.144 12.941 1.00 93.31 229 SER A N 1
ATOM 1823 C CA . SER A 1 229 ? -2.419 -5.648 13.245 1.00 93.31 229 SER A CA 1
ATOM 1824 C C . SER A 1 229 ? -1.563 -4.518 13.805 1.00 93.31 229 SER A C 1
ATOM 1826 O O . SER A 1 229 ? -1.191 -3.593 13.084 1.00 93.31 229 SER A O 1
ATOM 1828 N N . LEU A 1 230 ? -1.265 -4.592 15.100 1.00 89.88 230 LEU A N 1
ATOM 1829 C CA . LEU A 1 230 ? -0.436 -3.631 15.817 1.00 89.88 230 LEU A CA 1
ATOM 1830 C C . LEU A 1 230 ? 0.861 -4.321 16.230 1.00 89.88 230 LEU A C 1
ATOM 1832 O O . LEU A 1 230 ? 0.849 -5.288 16.997 1.00 89.88 230 LEU A O 1
ATOM 1836 N N . LYS A 1 231 ? 1.986 -3.831 15.721 1.00 83.62 231 LYS A N 1
ATOM 1837 C CA . LYS A 1 231 ? 3.303 -4.374 16.052 1.00 83.62 231 LYS A CA 1
ATOM 1838 C C . LYS A 1 231 ? 4.144 -3.305 16.747 1.00 83.62 231 LYS A C 1
ATOM 1840 O O . LYS A 1 231 ? 4.767 -2.526 16.046 1.00 83.62 231 LYS A O 1
ATOM 1845 N N . PRO A 1 232 ? 4.181 -3.246 18.084 1.00 78.81 232 PRO A N 1
ATOM 1846 C CA . PRO A 1 232 ? 5.050 -2.313 18.789 1.00 78.81 232 PRO A CA 1
ATOM 1847 C C . PRO A 1 232 ? 6.485 -2.379 18.252 1.00 78.81 232 PRO A C 1
ATOM 1849 O O . PRO A 1 232 ? 7.097 -3.447 18.205 1.00 78.81 232 PRO A O 1
ATOM 1852 N N . GLY A 1 233 ? 6.983 -1.245 17.763 1.00 69.88 233 GLY A N 1
ATOM 1853 C CA . GLY A 1 233 ? 8.300 -1.127 17.135 1.00 69.88 233 GLY A CA 1
ATOM 1854 C C . GLY A 1 233 ? 9.194 -0.111 17.842 1.00 69.88 233 GLY A C 1
ATOM 1855 O O . GLY A 1 233 ? 10.225 0.290 17.298 1.00 69.88 233 GLY A O 1
ATOM 1856 N N . HIS A 1 234 ? 8.774 0.394 19.000 1.00 78.75 234 HIS A N 1
ATOM 1857 C CA . HIS A 1 234 ? 9.466 1.393 19.803 1.00 78.75 234 HIS A CA 1
ATOM 1858 C C . HIS A 1 234 ? 9.162 1.160 21.288 1.00 78.75 234 HIS A C 1
ATOM 1860 O O . HIS A 1 234 ? 8.054 0.764 21.620 1.00 78.75 234 HIS A O 1
ATOM 1866 N N . HIS A 1 235 ? 10.093 1.476 22.193 1.00 78.38 235 HIS A N 1
ATOM 1867 C CA . HIS A 1 235 ? 9.900 1.259 23.639 1.00 78.38 235 HIS A CA 1
ATOM 1868 C C . HIS A 1 235 ? 8.667 1.983 24.207 1.00 78.38 235 HIS A C 1
ATOM 1870 O O . HIS A 1 235 ? 8.053 1.513 25.157 1.00 78.38 235 HIS A O 1
ATOM 1876 N N . MET A 1 236 ? 8.288 3.117 23.608 1.00 81.75 236 MET A N 1
ATOM 1877 C CA . MET A 1 236 ? 7.068 3.839 23.981 1.00 81.75 236 MET A CA 1
ATOM 1878 C C . MET A 1 236 ? 5.791 3.137 23.525 1.00 81.75 236 MET A C 1
ATOM 1880 O O . MET A 1 236 ? 4.756 3.420 24.103 1.00 81.75 236 MET A O 1
ATOM 1884 N N . ASP A 1 237 ? 5.837 2.269 22.508 1.00 81.75 237 ASP A N 1
ATOM 1885 C CA . ASP A 1 237 ? 4.659 1.555 21.990 1.00 81.75 237 ASP A CA 1
ATOM 1886 C C . ASP A 1 237 ? 4.169 0.452 22.946 1.00 81.75 237 ASP A C 1
ATOM 1888 O O . ASP A 1 237 ? 3.012 0.047 22.857 1.00 81.75 237 ASP A O 1
ATOM 1892 N N . ASP A 1 238 ? 5.026 0.009 23.871 1.00 78.88 238 ASP A N 1
ATOM 1893 C CA . ASP A 1 238 ? 4.743 -1.027 24.874 1.00 78.88 238 ASP A CA 1
ATOM 1894 C C . ASP A 1 238 ? 4.364 -0.445 26.248 1.00 78.88 238 ASP A C 1
ATOM 1896 O O . ASP A 1 238 ? 4.378 -1.148 27.262 1.00 78.88 238 ASP A O 1
ATOM 1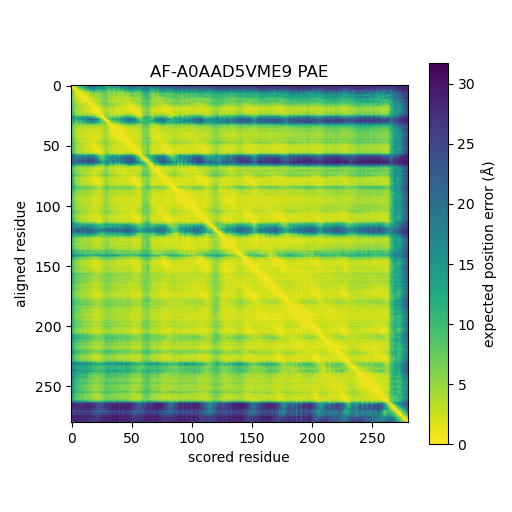900 N N . SER A 1 239 ? 4.051 0.854 26.318 1.00 85.25 239 SER A N 1
ATOM 1901 C CA . SER A 1 239 ? 3.735 1.496 27.593 1.00 85.25 239 SER A CA 1
ATOM 1902 C C . SER A 1 239 ? 2.394 0.989 28.162 1.00 85.25 239 SER A C 1
ATOM 1904 O O . SER A 1 239 ? 1.444 0.751 27.401 1.00 85.25 239 SER A O 1
ATOM 1906 N N . PRO A 1 240 ? 2.262 0.851 29.497 1.00 86.50 240 PRO A N 1
ATOM 1907 C CA . PRO A 1 240 ? 0.998 0.470 30.129 1.00 86.50 240 PRO A CA 1
ATOM 1908 C C . PRO A 1 240 ? -0.174 1.376 29.733 1.00 86.50 240 PRO A C 1
ATOM 1910 O O . PRO A 1 240 ? -1.289 0.894 29.558 1.00 86.50 240 PRO A O 1
ATOM 1913 N N . GLU A 1 241 ? 0.078 2.669 29.525 1.00 89.00 241 GLU A N 1
ATOM 1914 C CA . GLU A 1 241 ? -0.932 3.658 29.136 1.00 89.00 241 GLU A CA 1
ATOM 1915 C C . GLU A 1 241 ? -1.469 3.410 27.721 1.00 89.00 241 GLU A C 1
ATOM 1917 O O . GLU A 1 241 ? -2.652 3.631 27.448 1.00 89.00 241 GLU A O 1
ATOM 1922 N N . ILE A 1 242 ? -0.615 2.950 26.802 1.00 88.38 242 ILE A N 1
ATOM 1923 C CA . ILE A 1 242 ? -1.028 2.571 25.447 1.00 88.38 242 ILE A CA 1
ATOM 1924 C C . ILE A 1 242 ? -1.909 1.331 25.490 1.00 88.38 242 ILE A C 1
ATOM 1926 O O . ILE A 1 242 ? -2.963 1.307 24.847 1.00 88.38 242 ILE A O 1
ATOM 1930 N N . LEU A 1 243 ? -1.505 0.323 26.265 1.00 88.12 243 LEU A N 1
ATOM 1931 C CA . LEU A 1 243 ? -2.296 -0.887 26.448 1.00 88.12 243 LEU A CA 1
ATOM 1932 C C . LEU A 1 243 ? -3.651 -0.561 27.086 1.00 88.12 243 LEU A C 1
ATOM 1934 O O . LEU A 1 243 ? -4.687 -0.989 26.580 1.00 88.12 243 LEU A O 1
ATOM 1938 N N . GLU A 1 244 ? -3.665 0.241 28.148 1.00 90.31 244 GLU A N 1
ATOM 1939 C CA . GLU A 1 244 ? -4.895 0.683 28.800 1.00 90.31 244 GLU A CA 1
ATOM 1940 C C . GLU A 1 244 ? -5.806 1.423 27.816 1.00 90.31 244 GLU A C 1
ATOM 1942 O O . GLU A 1 244 ? -6.989 1.101 27.709 1.00 90.31 244 GLU A O 1
ATOM 1947 N N . ARG A 1 245 ? -5.272 2.361 27.024 1.00 90.69 245 ARG A N 1
ATOM 1948 C CA . ARG A 1 245 ? -6.048 3.083 26.003 1.00 90.69 245 ARG A CA 1
ATOM 1949 C C . ARG A 1 245 ? -6.605 2.149 24.932 1.00 90.69 245 ARG A C 1
ATOM 1951 O O . ARG A 1 245 ? -7.749 2.313 24.506 1.00 90.69 245 ARG A O 1
ATOM 1958 N N . PHE A 1 246 ? -5.824 1.163 24.501 1.00 92.12 246 PHE A N 1
ATOM 1959 C CA . PHE A 1 246 ? -6.288 0.148 23.564 1.00 92.12 246 PHE A CA 1
ATOM 1960 C C . PHE A 1 246 ? -7.476 -0.639 24.137 1.00 92.12 246 PHE A C 1
ATOM 1962 O O . PHE A 1 246 ? -8.519 -0.738 23.488 1.00 92.12 246 PHE A O 1
ATOM 1969 N N . LEU A 1 247 ? -7.342 -1.140 25.368 1.00 92.44 247 LEU A N 1
ATOM 1970 C CA . LEU A 1 247 ? -8.359 -1.953 26.039 1.00 92.44 247 LEU A CA 1
ATOM 1971 C C . LEU A 1 247 ? -9.628 -1.162 26.383 1.00 92.44 247 LEU A C 1
ATOM 1973 O O . LEU A 1 247 ? -10.727 -1.698 26.281 1.00 92.44 247 LEU A O 1
ATOM 1977 N N . THR A 1 248 ? -9.491 0.102 26.783 1.00 94.69 248 THR A N 1
ATOM 1978 C CA . THR A 1 248 ? -10.609 0.929 27.272 1.00 94.69 248 THR A CA 1
ATOM 1979 C C . THR A 1 248 ? -11.317 1.719 26.177 1.00 94.69 248 THR A C 1
ATOM 1981 O O . THR A 1 248 ? -12.494 2.031 26.329 1.00 94.69 248 THR A O 1
ATOM 1984 N N . SER A 1 249 ? -10.628 2.059 25.081 1.00 94.19 249 SER A N 1
ATOM 1985 C CA . SER A 1 249 ? -11.176 2.934 24.032 1.00 94.19 249 SER A CA 1
ATOM 1986 C C . SER A 1 249 ? -11.325 2.232 22.684 1.00 94.19 249 SER A C 1
ATOM 1988 O O . SER A 1 249 ? -12.390 2.294 22.073 1.00 94.19 249 SER A O 1
ATOM 1990 N N . VAL A 1 250 ? -10.284 1.532 22.218 1.00 94.75 250 VAL A N 1
ATOM 1991 C CA . VAL A 1 250 ? -10.287 0.935 20.871 1.00 94.75 250 VAL A CA 1
ATOM 1992 C C . VAL A 1 250 ? -11.080 -0.362 20.828 1.00 94.75 250 VAL A C 1
ATOM 1994 O O . VAL A 1 250 ? -11.944 -0.509 19.966 1.00 94.75 250 VAL A O 1
ATOM 1997 N N . LEU A 1 251 ? -10.815 -1.301 21.741 1.00 94.44 251 LEU A N 1
ATOM 1998 C CA . LEU A 1 251 ? -11.510 -2.590 21.734 1.00 94.44 251 LEU A CA 1
ATOM 1999 C C . LEU A 1 251 ? -13.034 -2.444 21.848 1.00 94.44 251 LEU A C 1
ATOM 2001 O O . LEU A 1 251 ? -13.720 -3.043 21.021 1.00 94.44 251 LEU A O 1
ATOM 2005 N N . PRO A 1 252 ? -13.593 -1.628 22.767 1.00 96.19 252 PRO A N 1
ATOM 2006 C CA . PRO A 1 252 ? -15.039 -1.445 22.842 1.00 96.19 252 PRO A CA 1
ATOM 2007 C C . PRO A 1 252 ? -15.621 -0.840 21.561 1.00 96.19 252 PRO A C 1
ATOM 2009 O O . PRO A 1 252 ? -16.660 -1.296 21.089 1.00 96.19 252 PRO A O 1
ATOM 2012 N N . ALA A 1 253 ? -14.930 0.132 20.953 1.00 95.69 253 ALA A N 1
ATOM 2013 C CA . ALA A 1 253 ? -15.368 0.762 19.707 1.00 95.69 253 ALA A CA 1
ATOM 2014 C C . ALA A 1 253 ? -15.404 -0.217 18.519 1.00 95.69 253 ALA A C 1
ATOM 2016 O O . ALA A 1 253 ? -16.207 -0.045 17.605 1.00 95.69 253 ALA A O 1
ATOM 2017 N N . GLN A 1 254 ? -14.553 -1.248 18.533 1.00 95.81 254 GLN A N 1
ATOM 2018 C CA . GLN A 1 254 ? -14.433 -2.235 17.453 1.00 95.81 254 GLN A CA 1
ATOM 2019 C C . GLN A 1 254 ? -15.069 -3.593 17.777 1.00 95.81 254 GLN A C 1
ATOM 2021 O O . GLN A 1 254 ? -15.014 -4.503 16.950 1.00 95.81 254 GLN A O 1
ATOM 2026 N N . ALA A 1 255 ? -15.687 -3.747 18.952 1.00 93.88 255 ALA A N 1
ATOM 2027 C CA . ALA A 1 255 ? -16.137 -5.036 19.480 1.00 93.88 255 ALA A CA 1
ATOM 2028 C C . ALA A 1 255 ? -17.080 -5.806 18.537 1.00 93.88 255 ALA A C 1
ATOM 2030 O O . ALA A 1 255 ? -17.082 -7.034 18.530 1.00 93.88 255 ALA A O 1
ATOM 2031 N N . THR A 1 256 ? -17.868 -5.099 17.723 1.00 94.44 256 THR A N 1
ATOM 2032 C CA . THR A 1 256 ? -18.843 -5.704 16.803 1.00 94.44 256 THR A CA 1
ATOM 2033 C C . THR A 1 256 ? -18.297 -5.972 15.401 1.00 94.44 256 THR A C 1
ATOM 2035 O O . THR A 1 256 ? -18.889 -6.760 14.663 1.00 94.44 256 THR A O 1
ATOM 2038 N N . SER A 1 257 ? -17.191 -5.334 15.008 1.00 96.38 257 SER A N 1
ATOM 2039 C CA . SER A 1 257 ? -16.637 -5.427 13.653 1.00 96.38 257 SER A CA 1
ATOM 2040 C C . SER A 1 257 ? -15.338 -6.219 13.573 1.00 96.38 257 SER A C 1
ATOM 2042 O O . SER A 1 257 ? -15.064 -6.810 12.526 1.00 96.38 257 SER A O 1
ATOM 2044 N N . LEU A 1 258 ? -14.542 -6.230 14.646 1.00 96.50 258 LEU A N 1
ATOM 2045 C CA . LEU A 1 258 ? -13.201 -6.798 14.654 1.00 96.50 258 LEU A CA 1
ATOM 2046 C C . LEU A 1 258 ? -13.257 -8.322 14.539 1.00 96.50 258 LEU A C 1
ATOM 2048 O O . LEU A 1 258 ? -13.799 -9.008 15.401 1.00 96.50 258 LEU A O 1
ATOM 2052 N N . LYS A 1 259 ? -12.668 -8.858 13.468 1.00 95.50 259 LYS A N 1
ATOM 2053 C CA . LYS A 1 259 ? -12.600 -10.304 13.200 1.00 95.50 259 LYS A CA 1
ATOM 2054 C C . LYS A 1 259 ? -11.208 -10.862 13.452 1.00 95.50 259 LYS A C 1
ATOM 2056 O O . LYS A 1 259 ? -11.063 -12.032 13.792 1.00 95.50 259 LYS A O 1
ATOM 2061 N N . ARG A 1 260 ? -10.177 -10.044 13.237 1.00 93.62 260 ARG A N 1
ATOM 2062 C CA . ARG A 1 260 ? -8.776 -10.413 13.435 1.00 93.62 260 ARG A CA 1
ATOM 2063 C C . ARG A 1 260 ? -8.058 -9.323 14.206 1.00 93.62 260 ARG A C 1
ATOM 2065 O O . ARG A 1 260 ? -8.085 -8.164 13.802 1.00 93.62 260 ARG A O 1
ATOM 2072 N N . LEU A 1 261 ? -7.398 -9.727 15.286 1.00 92.62 261 LEU A N 1
ATOM 2073 C CA . LEU A 1 261 ? -6.502 -8.881 16.054 1.00 92.62 261 LEU A CA 1
ATOM 2074 C C . LEU A 1 261 ? -5.139 -9.560 16.149 1.00 92.62 261 LEU A C 1
ATOM 2076 O O . LEU A 1 261 ? -5.031 -10.697 16.604 1.00 92.62 261 LEU A O 1
ATOM 2080 N N . ARG A 1 262 ? -4.088 -8.851 15.747 1.00 88.94 262 ARG A N 1
ATOM 2081 C CA . ARG A 1 262 ? -2.702 -9.282 15.923 1.00 88.94 262 ARG A CA 1
ATOM 2082 C C . ARG A 1 262 ? -1.963 -8.225 16.729 1.00 88.94 262 ARG A C 1
ATOM 2084 O O . ARG A 1 262 ? -1.923 -7.066 16.328 1.00 88.94 262 ARG A O 1
ATOM 2091 N N . LEU A 1 263 ? -1.385 -8.639 17.852 1.00 84.88 263 LEU A N 1
ATOM 2092 C CA . LEU A 1 263 ? -0.570 -7.802 18.729 1.00 84.88 263 LEU A CA 1
ATOM 2093 C C . LEU A 1 263 ? 0.842 -8.400 18.805 1.00 84.88 263 LEU A C 1
ATOM 2095 O O . LEU A 1 263 ? 0.984 -9.600 19.027 1.00 84.88 263 LEU A O 1
ATOM 2099 N N . GLY A 1 264 ? 1.881 -7.586 18.613 1.00 68.44 264 GLY A N 1
ATOM 2100 C CA . GLY A 1 264 ? 3.261 -7.959 18.966 1.00 68.44 264 GLY A CA 1
ATOM 2101 C C . GLY A 1 264 ? 3.968 -8.999 18.084 1.00 68.44 264 GLY A C 1
ATOM 2102 O O . GLY A 1 264 ? 4.965 -9.574 18.515 1.00 68.44 264 GLY A O 1
ATOM 2103 N N . ALA A 1 265 ? 3.504 -9.277 16.861 1.00 52.50 265 ALA A N 1
ATOM 2104 C CA . ALA A 1 265 ? 4.006 -10.431 16.112 1.00 52.50 265 ALA A CA 1
ATOM 2105 C C . ALA A 1 265 ? 5.170 -10.142 15.135 1.00 52.50 265 ALA A C 1
ATOM 2107 O O . ALA A 1 265 ? 5.029 -9.411 14.153 1.00 52.50 265 ALA A O 1
ATOM 2108 N N . ASN A 1 266 ? 6.309 -10.817 15.348 1.00 45.12 266 ASN A N 1
ATOM 2109 C CA . ASN A 1 266 ? 7.097 -11.386 14.244 1.00 45.12 266 ASN A CA 1
ATOM 2110 C C . ASN A 1 266 ? 6.344 -12.623 13.714 1.00 45.12 266 ASN A C 1
ATOM 2112 O O . ASN A 1 266 ? 5.490 -13.152 14.416 1.00 45.12 266 ASN A O 1
ATOM 2116 N N . PHE A 1 267 ? 6.640 -13.097 12.499 1.00 40.12 267 PHE A N 1
ATOM 2117 C CA . PHE A 1 267 ? 5.930 -14.175 11.772 1.00 40.12 267 PHE A CA 1
ATOM 2118 C C . PHE A 1 267 ? 5.773 -15.554 12.489 1.00 40.12 267 PHE A C 1
ATOM 2120 O O . PHE A 1 267 ? 5.394 -16.524 11.844 1.00 40.12 267 PHE A O 1
ATOM 2127 N N . GLY A 1 268 ? 6.023 -15.670 13.799 1.00 39.09 268 GLY A N 1
ATOM 2128 C CA . GLY A 1 268 ? 5.832 -16.878 14.615 1.00 39.09 268 GLY A CA 1
ATOM 2129 C C . GLY A 1 268 ? 4.969 -16.713 15.878 1.00 39.09 268 GLY A C 1
ATOM 2130 O O . GLY A 1 268 ? 4.903 -17.646 16.673 1.00 39.09 268 GLY A O 1
ATOM 2131 N N . THR A 1 269 ? 4.326 -15.566 16.111 1.00 38.12 269 THR A N 1
ATOM 2132 C CA . THR A 1 269 ? 3.473 -15.362 17.300 1.00 38.12 269 THR A CA 1
ATOM 2133 C C . THR A 1 269 ? 2.047 -15.872 17.031 1.00 38.12 269 THR A C 1
ATOM 2135 O O . THR A 1 269 ? 1.513 -15.584 15.957 1.00 38.12 269 THR A O 1
ATOM 2138 N N . PRO A 1 270 ? 1.417 -16.631 17.952 1.00 33.28 270 PRO A N 1
ATOM 2139 C CA . PRO A 1 270 ? 0.096 -17.215 17.725 1.00 33.28 270 PRO A CA 1
ATOM 2140 C C . PRO A 1 270 ? -0.959 -16.145 17.422 1.00 33.28 270 PRO A C 1
ATOM 2142 O O . PRO A 1 270 ? -1.047 -15.121 18.099 1.00 33.28 270 PRO A O 1
ATOM 2145 N N . GLU A 1 271 ? -1.768 -16.394 16.393 1.00 41.41 271 GLU A N 1
ATOM 2146 C CA . GLU A 1 271 ? -2.901 -15.544 16.040 1.00 41.41 271 GLU A CA 1
ATOM 2147 C C . GLU A 1 271 ? -3.961 -15.603 17.146 1.00 41.41 271 GLU A C 1
ATOM 2149 O O . GLU A 1 271 ? -4.489 -16.672 17.456 1.00 41.41 271 GLU A O 1
ATOM 2154 N N . LEU A 1 272 ? -4.324 -14.453 17.718 1.00 42.06 272 LEU A N 1
ATOM 2155 C CA . LEU A 1 272 ? -5.539 -14.345 18.520 1.00 42.06 272 LEU A CA 1
ATOM 2156 C C . LEU A 1 272 ? -6.729 -14.221 17.563 1.00 42.06 272 LEU A C 1
ATOM 2158 O O . LEU A 1 272 ? -7.141 -13.128 17.170 1.00 42.06 272 LEU A O 1
ATOM 2162 N N . ALA A 1 273 ? -7.282 -15.366 17.162 1.00 40.00 273 ALA A N 1
ATOM 2163 C CA . ALA A 1 273 ? -8.605 -15.408 16.554 1.00 40.00 273 ALA A CA 1
ATOM 2164 C C . ALA A 1 273 ? -9.632 -15.021 17.628 1.00 40.00 273 ALA A C 1
ATOM 2166 O O . ALA A 1 273 ? -9.932 -15.800 18.533 1.00 40.00 273 ALA A O 1
ATOM 2167 N N . ILE A 1 274 ? -10.148 -13.794 17.558 1.00 4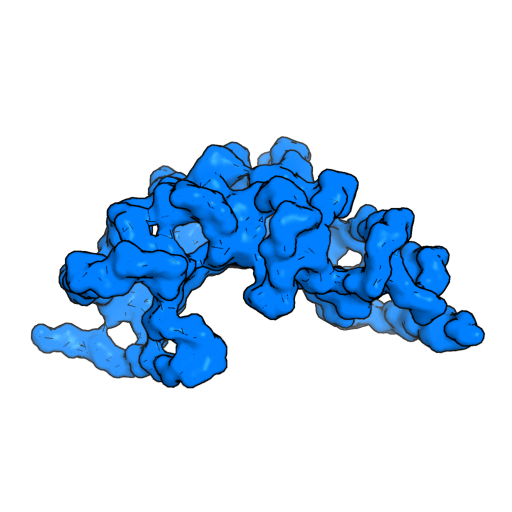3.88 274 ILE A N 1
ATOM 2168 C CA . ILE A 1 274 ? -11.206 -13.344 18.460 1.00 43.88 274 ILE A CA 1
ATOM 2169 C C . ILE A 1 274 ? -12.520 -13.960 17.974 1.00 43.88 274 ILE A C 1
ATOM 2171 O O . ILE A 1 274 ? -13.202 -13.420 17.105 1.00 43.88 274 ILE A O 1
ATOM 2175 N N . HIS A 1 275 ? -12.880 -15.117 18.524 1.00 35.31 275 HIS A N 1
ATOM 2176 C CA . HIS A 1 275 ? -14.215 -15.675 18.356 1.00 35.31 275 HIS A CA 1
ATOM 2177 C C . HIS A 1 275 ? -15.168 -15.027 19.367 1.00 35.31 275 HIS A C 1
ATOM 2179 O O . HIS A 1 275 ? -15.181 -15.402 20.531 1.00 35.31 275 HIS A O 1
ATOM 2185 N N . GLY A 1 276 ? -15.954 -14.053 18.895 1.00 35.69 276 GLY A N 1
ATOM 2186 C CA . GLY A 1 276 ? -17.184 -13.568 19.530 1.00 35.69 276 GLY A CA 1
ATOM 2187 C C . GLY A 1 276 ? -17.045 -13.031 20.957 1.00 35.69 276 GLY A C 1
ATOM 2188 O O . GLY A 1 276 ? -17.333 -13.740 21.915 1.00 35.69 276 GLY A O 1
ATOM 2189 N N . PHE A 1 277 ? -16.734 -11.740 21.103 1.00 36.06 277 PHE A N 1
ATOM 2190 C CA . PHE A 1 277 ? -17.068 -11.013 22.330 1.00 36.06 277 PHE A CA 1
ATOM 2191 C C . PHE A 1 277 ? -18.583 -10.778 22.362 1.00 36.06 277 PHE A C 1
ATOM 2193 O O . PHE A 1 277 ? -19.093 -9.849 21.738 1.00 36.06 277 PHE A O 1
ATOM 2200 N N . THR A 1 278 ? -19.326 -11.610 23.088 1.00 30.23 278 THR A N 1
ATOM 2201 C CA . THR A 1 278 ? -20.635 -11.191 23.596 1.00 30.23 278 THR A CA 1
ATOM 2202 C C . THR A 1 278 ? -20.380 -10.317 24.814 1.00 30.23 278 THR A C 1
ATOM 2204 O O . THR A 1 278 ? -19.968 -10.824 25.856 1.00 30.23 278 THR A O 1
ATOM 2207 N N . ALA A 1 279 ? -20.567 -9.006 24.663 1.00 32.25 279 ALA A N 1
ATOM 2208 C CA . ALA A 1 279 ? -20.588 -8.086 25.792 1.00 32.25 279 ALA A CA 1
ATOM 2209 C C . ALA A 1 279 ? -21.695 -8.526 26.766 1.00 32.25 279 ALA A C 1
ATOM 2211 O O . ALA A 1 279 ? -22.857 -8.629 26.368 1.00 32.25 279 ALA A O 1
ATOM 2212 N N . SER A 1 280 ? -21.305 -8.844 28.001 1.00 33.22 280 SER A N 1
ATOM 2213 C CA . SER A 1 280 ? -22.192 -9.047 29.152 1.00 33.22 280 SER A CA 1
ATOM 2214 C C . SER A 1 280 ? -22.394 -7.739 29.896 1.00 33.22 280 SER A C 1
ATOM 2216 O O . SER A 1 280 ? -21.349 -7.098 30.161 1.00 33.22 280 SER A O 1
#

Mean predicted aligned error: 7.38 Å

Organism: NCBI:txid56174

InterPro domains:
  IPR032675 Leucine-rich repeat domain superfamily [G3DSA:3.80.10.10] (16-277)

Radius of gyration: 20.48 Å; Cα contacts (8 Å, |Δi|>4): 542; chains: 1; bounding box: 50×37×57 Å

Sequence (280 aa):
MSVNFDCMNFVVARLQNISTITWYHMFASYDYPPKSVDDLVQTFGLLPSLRELNLALNKLSDDPVTDLSLEPISNFHVFNLEWLHTRRPRPHMLLQISKLTTRSPDIERFSFVIPDATPIEEDFGPSVTLGEILVALDQVPSGLHLRSLETRGVIVNATDLKQNIRHFRSLVDIRIRYDSSPSAAANIGEVLSVLSMNKVHLKKIHIDKLHHPGVFAYLSSHPGIEDLSLKPGHHMDDSPEILERFLTSVLPAQATSLKRLRLGANFGTPELAIHGFTAS

Secondary structure (DSSP, 8-state):
--HHHHHHHHHHTT-TT--EEEEEEETT-TT--HHHHHHHHHHHHT-TT--EEEEEEE-SSSS---PPP-TT----SEEEEEE--SSPPPHHHHHHHHHHHHT-TT--EEEEE--TTS---GGG-SPEEHHHHTGGGGG--SPP---EEEEESEE--HHHHHHTGGGSTT--EEEEE---STTHHHHHHHHHHHHHHTT---SEEEES---SHHHHHHHHH-----EEEE---SGGGG-HHHHHHIIIIIHHHHTTT--EEEES-STTSPPB--------

Nearest PDB structures (foldseek):
  7ju4-assembly1_l  TM=4.949E-01  e=9.854E-02  Chlamydomonas reinhardtii
  6fn2-assembly1_A  TM=3.185E-01  e=2.652E-01  Chlamydomonas reinhardtii
  5aun-assembly1_B  TM=3.399E-01  e=8.496E-01  Thermococcus kodakarensis KOD1

Solvent-accessible surface area (backbone atoms only — not comparable to full-atom values): 14838 Å² total; per-residue (Å²): 132,63,74,68,53,60,48,48,47,56,50,57,66,65,44,55,78,43,37,69,48,81,45,83,45,56,66,61,47,94,86,60,59,70,67,59,54,52,54,39,37,44,43,59,37,67,37,83,41,37,29,32,43,37,38,34,43,31,56,88,64,95,67,92,58,76,78,82,75,46,78,57,39,52,57,27,33,32,42,36,37,36,44,58,41,50,51,56,80,52,70,67,54,32,46,39,55,10,47,29,54,59,49,12,69,68,25,30,33,44,35,44,32,42,52,88,88,41,60,77,46,91,75,20,60,77,80,49,41,50,47,54,45,44,58,44,48,81,76,46,87,66,60,35,56,24,29,31,45,38,37,22,49,34,35,57,48,38,67,51,47,60,78,46,40,62,34,43,60,52,26,30,33,43,30,53,30,62,40,76,46,96,53,36,32,56,22,50,12,42,36,43,45,53,33,54,78,66,72,32,67,49,31,29,44,32,39,30,62,56,68,25,67,39,43,55,53,44,50,37,72,48,62,52,31,32,34,43,35,44,28,65,70,48,83,68,36,71,32,69,68,53,52,49,46,40,63,71,42,27,45,67,41,22,51,90,40,47,53,37,48,42,72,68,58,62,106,82,57,84,78,51,71,56,78,73,77,75,87,126

Foldseek 3Di:
DCPVLVVVLVVLLPPLQDAEDADEDELDPPPDDPVSLVSNLLSQLVRPNHAYYHYEYEYDDDDDRDDRANVSAAAHQYYEYEDQYLAEDDLVNLVRLQVRVLRHLNHAYDYDEDDPPRPVPPRNDDFAEPCSNNVCLLVRPAAGLHAEYYYYSYAAALVSCLSNVSNCQNYAEYAYEHPVDPCNLVRVLSNLVSCVVSVNAYQYYHYAHQLRPSNLVSLQVHEQHAYYHYADPDPSCPDPVSVVSCVPRRCVSHVVHYQFYHYHDDPPDDTPRPDDDPDD

pLDDT: mean 85.2, std 16.07, range [30.23, 98.5]